Protein AF-A0A9P0JQT5-F1 (afdb_monomer_lite)

Secondary structure (DSSP, 8-state):
-TTSPPPPP--TT--HHHHHHHHHHHHHHHHHHHHHHHHHHHSGGGGS---S-HHHHHHHHHHHHHHHHHHHHH-TTSS-GGGS-EEETTTTEEEPPGGGGS-PPPPPP-----SPPHHHHHHHHHHHHHHHTTT--TTHHHHHHHHHHS---HHHHHS--S--------B-TTS-B------PPPPP-

Sequence (189 aa):
MTNFMTPYRQTNSIGYEEKCFNYRLCRARRVVENAFGIMANRFRIFLTPIATKVDTVDDIVMACCVLHNFLRRKSTSYIQPSNIDTEDIISGTVLIGDMHMNGELISLDVSRQGSPTIDAKMIRNGYKEYYNNAGGVDFQHKFLKYLLTEACDWSSRLFPSTKKPLHETLLDPSGKTIDQNTTMLPRDD

InterPro domains:
  IPR027806 Harbinger transposase-derived nuclease domain [PF13359] (4-69)

Structure (mmCIF, N/CA/C/O backbone):
data_AF-A0A9P0JQT5-F1
#
_entry.id   AF-A0A9P0JQT5-F1
#
loop_
_atom_site.group_PDB
_atom_site.id
_atom_site.type_symbol
_atom_site.label_atom_id
_atom_site.label_alt_id
_atom_site.label_comp_id
_atom_site.label_asym_id
_atom_site.label_entity_id
_atom_site.label_seq_id
_atom_site.pdbx_PDB_ins_code
_atom_site.Cartn_x
_atom_site.Cartn_y
_atom_site.Cartn_z
_atom_site.occupancy
_atom_site.B_iso_or_equiv
_atom_site.auth_seq_id
_atom_site.auth_comp_id
_atom_site.auth_asym_id
_atom_site.auth_atom_id
_atom_site.pdbx_PDB_model_num
ATOM 1 N N . MET A 1 1 ? 14.576 -7.113 10.802 1.00 48.03 1 MET A N 1
ATOM 2 C CA . MET A 1 1 ? 13.674 -7.143 9.642 1.00 48.03 1 MET A CA 1
ATOM 3 C C . MET A 1 1 ? 14.376 -7.833 8.485 1.00 48.03 1 MET A C 1
ATOM 5 O O . MET A 1 1 ? 14.665 -7.235 7.460 1.00 48.03 1 MET A O 1
ATOM 9 N N . THR A 1 2 ? 14.636 -9.125 8.656 1.00 52.72 2 THR A N 1
ATOM 10 C CA . THR A 1 2 ? 15.168 -10.030 7.627 1.00 52.72 2 THR A CA 1
ATOM 11 C C . THR A 1 2 ? 14.139 -10.375 6.543 1.00 52.72 2 THR A C 1
ATOM 13 O O . THR A 1 2 ? 14.526 -10.855 5.486 1.00 52.72 2 THR A O 1
ATOM 16 N N . ASN A 1 3 ? 12.851 -10.072 6.770 1.00 66.50 3 ASN A N 1
ATOM 17 C CA . ASN A 1 3 ? 11.734 -10.579 5.960 1.00 66.50 3 ASN A CA 1
ATOM 18 C C . ASN A 1 3 ? 10.958 -9.501 5.175 1.00 66.50 3 ASN A C 1
ATOM 20 O O . ASN A 1 3 ? 9.923 -9.808 4.594 1.00 66.50 3 ASN A O 1
ATOM 24 N N . PHE A 1 4 ? 11.413 -8.242 5.150 1.00 74.31 4 PHE A N 1
ATOM 25 C CA . PHE A 1 4 ? 10.731 -7.174 4.403 1.00 74.31 4 PHE A CA 1
ATOM 26 C C . PHE A 1 4 ? 11.466 -6.831 3.107 1.00 74.31 4 PHE A C 1
ATOM 28 O O . PHE A 1 4 ? 12.685 -6.659 3.086 1.00 74.31 4 PHE A O 1
ATOM 35 N N . MET A 1 5 ? 10.705 -6.692 2.018 1.00 84.88 5 MET A N 1
ATOM 36 C CA . MET A 1 5 ? 11.243 -6.334 0.708 1.00 84.88 5 MET A CA 1
ATOM 37 C C . MET A 1 5 ? 11.731 -4.881 0.700 1.00 84.88 5 MET A C 1
ATOM 39 O O . MET A 1 5 ? 10.948 -3.950 0.895 1.00 84.88 5 MET A O 1
ATOM 43 N N . THR A 1 6 ? 13.022 -4.671 0.450 1.00 82.50 6 THR A N 1
ATOM 44 C CA . THR A 1 6 ? 13.635 -3.335 0.463 1.00 82.50 6 THR A CA 1
ATOM 45 C C . THR A 1 6 ? 13.794 -2.777 -0.953 1.00 82.50 6 THR A C 1
ATOM 47 O O . THR A 1 6 ? 14.150 -3.527 -1.865 1.00 82.50 6 THR A O 1
ATOM 50 N N . PRO A 1 7 ? 13.548 -1.472 -1.174 1.00 86.00 7 PRO A N 1
ATOM 51 C CA . PRO A 1 7 ? 13.793 -0.855 -2.475 1.00 86.00 7 PRO A CA 1
ATOM 52 C C . PRO A 1 7 ? 15.288 -0.884 -2.839 1.00 86.00 7 PRO A C 1
ATOM 54 O O . PRO A 1 7 ? 16.163 -1.026 -1.977 1.00 86.00 7 PRO A O 1
ATOM 57 N N . TYR A 1 8 ? 15.599 -0.732 -4.127 1.00 84.69 8 TYR A N 1
ATOM 58 C CA . TYR A 1 8 ? 16.949 -0.358 -4.552 1.00 84.69 8 TYR A CA 1
ATOM 59 C C . TYR A 1 8 ? 17.267 1.046 -4.043 1.00 84.69 8 TYR A C 1
ATOM 61 O O . TYR A 1 8 ? 16.389 1.912 -3.995 1.00 84.69 8 TYR A O 1
ATOM 69 N N . ARG A 1 9 ? 18.526 1.266 -3.652 1.00 81.62 9 ARG A N 1
ATOM 70 C CA . ARG A 1 9 ? 18.975 2.570 -3.161 1.00 81.62 9 ARG A CA 1
ATOM 71 C C . ARG A 1 9 ? 18.815 3.603 -4.267 1.00 81.62 9 ARG A C 1
ATOM 73 O O . ARG A 1 9 ? 19.274 3.391 -5.384 1.00 81.62 9 ARG A O 1
ATOM 80 N N . GLN A 1 10 ? 18.186 4.718 -3.932 1.00 72.38 10 GLN A N 1
ATOM 81 C CA . GLN A 1 10 ? 17.943 5.799 -4.870 1.00 72.38 10 GLN A CA 1
ATOM 82 C C . GLN A 1 10 ? 19.213 6.648 -4.970 1.00 72.38 10 GLN A C 1
ATOM 84 O O . GLN A 1 10 ? 19.473 7.520 -4.146 1.00 72.38 10 GLN A O 1
ATOM 89 N N . THR A 1 11 ? 20.059 6.306 -5.935 1.00 74.12 11 THR A N 1
ATOM 90 C CA . THR A 1 11 ? 21.244 7.081 -6.315 1.00 74.12 11 THR A CA 1
ATOM 91 C C . THR A 1 11 ? 21.008 7.721 -7.677 1.00 74.12 11 THR A C 1
ATOM 93 O O . THR A 1 11 ? 20.153 7.276 -8.443 1.00 74.12 11 THR A O 1
ATOM 96 N N . ASN A 1 12 ? 21.810 8.728 -8.026 1.00 69.00 12 ASN A N 1
ATOM 97 C CA . ASN A 1 12 ? 21.751 9.362 -9.351 1.00 69.00 12 ASN A CA 1
ATOM 98 C C . ASN A 1 12 ? 21.977 8.359 -10.502 1.00 69.00 12 ASN A C 1
ATOM 100 O O . ASN A 1 12 ? 21.566 8.603 -11.630 1.00 69.00 12 ASN A O 1
ATOM 104 N N . SER A 1 13 ? 22.605 7.218 -10.205 1.00 74.06 13 SER A N 1
ATOM 105 C CA . SER A 1 13 ? 22.928 6.138 -11.137 1.00 74.06 13 SER A CA 1
ATOM 106 C C . SER A 1 13 ? 21.929 4.974 -11.150 1.00 74.06 13 SER A C 1
ATOM 108 O O . SER A 1 13 ? 22.216 3.960 -11.783 1.00 74.06 13 SER A O 1
ATOM 110 N N . ILE A 1 14 ? 20.790 5.068 -10.452 1.00 81.69 14 ILE A N 1
ATOM 111 C CA . ILE A 1 14 ? 19.819 3.965 -10.406 1.00 81.69 14 ILE A CA 1
ATOM 112 C C . ILE A 1 14 ? 19.266 3.662 -11.808 1.00 81.69 14 ILE A C 1
ATOM 114 O O . ILE A 1 14 ? 18.797 4.557 -12.525 1.00 81.69 14 ILE A O 1
ATOM 118 N N . GLY A 1 15 ? 19.334 2.389 -12.196 1.00 86.88 15 GLY A N 1
ATOM 119 C CA . GLY A 1 15 ? 18.960 1.927 -13.527 1.00 86.88 15 GLY A CA 1
ATOM 120 C C . GLY A 1 15 ? 17.453 1.971 -13.770 1.00 86.88 15 GLY A C 1
ATOM 121 O O . GLY A 1 15 ? 16.645 1.987 -12.840 1.00 86.88 15 GLY A O 1
ATOM 122 N N . TYR A 1 16 ? 17.057 1.951 -15.043 1.00 88.00 16 TYR A N 1
ATOM 123 C CA . TYR A 1 16 ? 15.646 1.939 -15.442 1.00 88.00 16 TYR A CA 1
ATOM 124 C C . TYR A 1 16 ? 14.866 0.780 -14.794 1.00 88.00 16 TYR A C 1
ATOM 126 O O . TYR A 1 16 ? 13.819 0.990 -14.184 1.00 88.00 16 TYR A O 1
ATOM 134 N N . GLU A 1 17 ? 15.419 -0.432 -14.841 1.00 90.56 17 GLU A N 1
ATOM 135 C CA . GLU A 1 17 ? 14.769 -1.622 -14.286 1.00 90.56 17 GLU A CA 1
ATOM 136 C C . GLU A 1 17 ? 14.562 -1.553 -12.770 1.00 90.56 17 GLU A C 1
ATOM 138 O O . GLU A 1 17 ? 13.544 -2.007 -12.241 1.00 90.56 17 GLU A O 1
ATOM 143 N N . GLU A 1 18 ? 15.532 -0.977 -12.062 1.00 89.75 18 GLU A N 1
ATOM 144 C CA . GLU A 1 18 ? 15.481 -0.779 -10.614 1.00 89.75 18 GLU A CA 1
ATOM 145 C C . GLU A 1 18 ? 14.430 0.275 -10.249 1.00 89.75 18 GLU A C 1
ATOM 147 O O . GLU A 1 18 ? 13.709 0.114 -9.261 1.00 89.75 18 GLU A O 1
ATOM 152 N N . LYS A 1 19 ? 14.279 1.318 -11.079 1.00 86.75 19 LYS A N 1
ATOM 153 C CA . LYS A 1 19 ? 13.198 2.305 -10.953 1.00 86.75 19 LYS A CA 1
ATOM 154 C C . LYS A 1 19 ? 11.828 1.663 -11.157 1.00 86.75 19 LYS A C 1
ATOM 156 O O . LYS A 1 19 ? 10.947 1.899 -10.333 1.00 86.75 19 LYS A O 1
ATOM 161 N N . CYS A 1 20 ? 11.656 0.816 -12.180 1.00 89.88 20 CYS A N 1
ATOM 162 C CA . CYS A 1 20 ? 10.426 0.033 -12.373 1.00 89.88 20 CYS A CA 1
ATOM 163 C C . CYS A 1 20 ? 10.084 -0.761 -11.114 1.00 89.88 20 CYS A C 1
ATOM 165 O O . CYS A 1 20 ? 8.966 -0.672 -10.607 1.00 89.88 20 CYS A O 1
ATOM 167 N N . PHE A 1 21 ? 11.054 -1.506 -10.579 1.00 91.00 21 PHE A N 1
ATOM 168 C CA . PHE A 1 21 ? 10.848 -2.289 -9.367 1.00 91.00 21 PHE A CA 1
ATOM 169 C C . PHE A 1 21 ? 10.431 -1.411 -8.180 1.00 91.00 21 PHE A C 1
ATOM 171 O O . PHE A 1 21 ? 9.434 -1.711 -7.522 1.00 91.00 21 PHE A O 1
ATOM 178 N N . ASN A 1 22 ? 11.156 -0.318 -7.921 1.00 88.19 22 ASN A N 1
ATOM 179 C CA . ASN A 1 22 ? 10.847 0.590 -6.817 1.00 88.19 22 ASN A CA 1
ATOM 180 C C . ASN A 1 22 ? 9.435 1.173 -6.955 1.00 88.19 22 ASN A C 1
ATOM 182 O O . ASN A 1 22 ? 8.675 1.142 -5.990 1.00 88.19 22 ASN A O 1
ATOM 186 N N . TYR A 1 23 ? 9.049 1.617 -8.154 1.00 87.25 23 TYR A N 1
ATOM 187 C CA . TYR A 1 23 ? 7.694 2.097 -8.432 1.00 87.25 23 TYR A CA 1
ATOM 188 C C . TYR A 1 23 ? 6.635 1.028 -8.129 1.00 87.25 23 TYR A C 1
ATOM 190 O O . TYR A 1 23 ? 5.686 1.290 -7.389 1.00 87.25 23 TYR A O 1
ATOM 198 N N . ARG A 1 24 ? 6.808 -0.197 -8.640 1.00 89.25 24 ARG A N 1
ATOM 199 C CA . ARG A 1 24 ? 5.867 -1.310 -8.416 1.00 89.25 24 ARG A CA 1
ATOM 200 C C . ARG A 1 24 ? 5.744 -1.665 -6.937 1.00 89.25 24 ARG A C 1
ATOM 202 O O . ARG A 1 24 ? 4.644 -1.938 -6.459 1.00 89.25 24 ARG A O 1
ATOM 209 N N . LEU A 1 25 ? 6.856 -1.622 -6.209 1.00 88.44 25 LEU A N 1
ATOM 210 C CA . LEU A 1 25 ? 6.877 -1.854 -4.772 1.00 88.44 25 LEU A CA 1
ATOM 211 C C . LEU A 1 25 ? 6.124 -0.748 -4.010 1.00 88.44 25 LEU A C 1
ATOM 213 O O . LEU A 1 25 ? 5.332 -1.054 -3.122 1.00 88.44 25 LEU A O 1
ATOM 217 N N . CYS A 1 26 ? 6.317 0.521 -4.370 1.00 83.88 26 CYS A N 1
ATOM 218 C CA . CYS A 1 26 ? 5.592 1.644 -3.766 1.00 83.88 26 CYS A CA 1
ATOM 219 C C . CYS A 1 26 ? 4.098 1.605 -4.075 1.00 83.88 26 CYS A C 1
ATOM 221 O O . CYS A 1 26 ? 3.280 1.809 -3.184 1.00 83.88 26 CYS A O 1
ATOM 223 N N . ARG A 1 27 ? 3.735 1.261 -5.311 1.00 86.19 27 ARG A N 1
ATOM 224 C CA . ARG A 1 27 ? 2.347 1.033 -5.716 1.00 86.19 27 ARG A CA 1
ATOM 225 C C . ARG A 1 27 ? 1.669 -0.030 -4.850 1.00 86.19 27 ARG A C 1
ATOM 227 O O . ARG A 1 27 ? 0.542 0.173 -4.417 1.00 86.19 27 ARG A O 1
ATOM 234 N N . ALA A 1 28 ? 2.356 -1.137 -4.561 1.00 87.88 28 ALA A N 1
ATOM 235 C CA . ALA A 1 28 ? 1.834 -2.172 -3.668 1.00 87.88 28 ALA A CA 1
ATOM 236 C C . ALA A 1 28 ? 1.671 -1.670 -2.221 1.00 87.88 28 ALA A C 1
ATOM 238 O O . ALA A 1 28 ? 0.638 -1.931 -1.606 1.00 87.88 28 ALA A O 1
ATOM 239 N N . ARG A 1 29 ? 2.646 -0.912 -1.692 1.00 85.19 29 ARG A N 1
ATOM 240 C CA . ARG A 1 29 ? 2.552 -0.313 -0.345 1.00 85.19 29 ARG A CA 1
ATOM 241 C C . ARG A 1 29 ? 1.380 0.649 -0.211 1.00 85.19 29 ARG A C 1
ATOM 243 O O . ARG A 1 29 ? 0.614 0.510 0.733 1.00 85.19 29 ARG A O 1
ATOM 250 N N . ARG A 1 30 ? 1.174 1.529 -1.194 1.00 84.19 30 ARG A N 1
ATOM 251 C CA . ARG A 1 30 ? 0.066 2.496 -1.201 1.00 84.19 30 ARG A CA 1
ATOM 252 C C . ARG A 1 30 ? -1.302 1.842 -1.049 1.00 84.19 30 ARG A C 1
ATOM 254 O O . ARG A 1 30 ? -2.158 2.371 -0.356 1.00 84.19 30 ARG A O 1
ATOM 261 N N . VAL A 1 31 ? -1.522 0.673 -1.657 1.00 85.06 31 VAL A N 1
ATOM 262 C CA . VAL A 1 31 ? -2.788 -0.068 -1.494 1.00 85.06 31 VAL A CA 1
ATOM 263 C C . VAL A 1 31 ? -3.005 -0.475 -0.034 1.00 85.06 31 VAL A C 1
ATOM 265 O O . VAL A 1 31 ? -4.114 -0.354 0.484 1.00 85.06 31 VAL A O 1
ATOM 268 N N . VAL A 1 32 ? -1.945 -0.941 0.628 1.00 85.69 32 VAL A N 1
ATOM 269 C CA . VAL A 1 32 ? -1.981 -1.363 2.033 1.00 85.69 32 VAL A CA 1
ATOM 270 C C . VAL A 1 32 ? -2.141 -0.157 2.962 1.00 85.69 32 VAL A C 1
ATOM 272 O O . VAL A 1 32 ? -2.986 -0.180 3.852 1.00 85.69 32 VAL A O 1
ATOM 275 N N . GLU A 1 33 ? -1.393 0.917 2.721 1.00 83.12 33 GLU A N 1
ATOM 276 C CA . GLU A 1 33 ? -1.475 2.173 3.476 1.00 83.12 33 GLU A CA 1
ATOM 277 C C . GLU A 1 33 ? -2.858 2.814 3.364 1.00 83.12 33 GLU A C 1
ATOM 279 O O . GLU A 1 33 ? -3.445 3.157 4.385 1.00 83.12 33 GLU A O 1
ATOM 284 N N . ASN A 1 34 ? -3.438 2.870 2.161 1.00 83.56 34 ASN A N 1
ATOM 285 C CA . ASN A 1 34 ? -4.812 3.323 1.954 1.00 83.56 34 ASN A CA 1
ATOM 286 C C . ASN A 1 34 ? -5.808 2.506 2.789 1.00 83.56 34 ASN A C 1
ATOM 288 O O . ASN A 1 34 ? -6.698 3.072 3.421 1.00 83.56 34 ASN A O 1
ATOM 292 N N . ALA A 1 35 ? -5.671 1.176 2.823 1.00 85.44 35 ALA A N 1
ATOM 293 C CA . ALA A 1 35 ? -6.566 0.319 3.599 1.00 85.44 35 ALA A CA 1
ATOM 294 C C . ALA A 1 35 ? -6.473 0.607 5.108 1.00 85.44 35 ALA A C 1
ATOM 296 O O . ALA A 1 35 ? -7.505 0.773 5.766 1.00 85.44 35 ALA A O 1
ATOM 297 N N . PHE A 1 36 ? -5.256 0.723 5.645 1.00 85.06 36 PHE A N 1
ATOM 298 C CA . PHE A 1 36 ? -5.047 1.071 7.052 1.00 85.06 36 PHE A CA 1
ATOM 299 C C . PHE A 1 36 ? -5.470 2.505 7.373 1.00 85.06 36 PHE A C 1
ATOM 301 O O . PHE A 1 36 ? -6.079 2.725 8.415 1.00 85.06 36 PHE A O 1
ATOM 308 N N . GLY A 1 37 ? -5.246 3.460 6.469 1.00 83.50 37 GLY A N 1
ATOM 309 C CA . GLY A 1 37 ? -5.714 4.838 6.602 1.00 83.50 37 GLY A CA 1
ATOM 310 C C . GLY A 1 37 ? -7.239 4.921 6.685 1.00 83.50 37 GLY A C 1
ATOM 311 O O . GLY A 1 37 ? -7.770 5.567 7.588 1.00 83.50 37 GLY A O 1
ATOM 312 N N . ILE A 1 38 ? -7.965 4.191 5.822 1.00 84.56 38 ILE A N 1
ATOM 313 C CA . ILE A 1 38 ? -9.436 4.085 5.906 1.00 84.56 38 ILE A CA 1
ATOM 314 C C . ILE A 1 38 ? -9.833 3.517 7.265 1.00 84.56 38 ILE A C 1
ATOM 316 O O . ILE A 1 38 ? -10.718 4.051 7.934 1.00 84.56 38 ILE A O 1
ATOM 320 N N . MET A 1 39 ? -9.203 2.412 7.658 1.00 87.25 39 MET A N 1
ATOM 321 C CA . MET A 1 39 ? -9.551 1.707 8.882 1.00 87.25 39 MET A CA 1
ATOM 322 C C . MET A 1 39 ? -9.306 2.576 10.120 1.00 87.25 39 MET A C 1
ATOM 324 O O . MET A 1 39 ? -10.186 2.659 10.969 1.00 87.25 39 MET A O 1
ATOM 328 N N . ALA A 1 40 ? -8.177 3.279 10.197 1.00 85.44 40 ALA A N 1
ATOM 329 C CA . ALA A 1 40 ? -7.824 4.133 11.326 1.00 85.44 40 ALA A CA 1
ATOM 330 C C . ALA A 1 40 ? -8.677 5.403 11.409 1.00 85.44 40 ALA A C 1
ATOM 332 O O . ALA A 1 40 ? -9.166 5.753 12.482 1.00 85.44 40 ALA A O 1
ATOM 333 N N . ASN A 1 41 ? -8.940 6.052 10.272 1.00 83.69 41 ASN A N 1
ATOM 334 C CA . ASN A 1 41 ? -9.806 7.228 10.225 1.00 83.69 41 ASN A CA 1
ATOM 335 C C . ASN A 1 41 ? -11.261 6.879 10.606 1.00 83.69 41 ASN A C 1
ATOM 337 O O . ASN A 1 41 ? -11.960 7.655 11.255 1.00 83.69 41 ASN A O 1
ATOM 341 N N . ARG A 1 42 ? -11.734 5.679 10.240 1.00 86.44 42 ARG A N 1
ATOM 342 C CA . ARG A 1 42 ? -13.081 5.205 10.603 1.00 86.44 42 ARG A CA 1
ATOM 343 C C . ARG A 1 42 ? -13.163 4.692 12.036 1.00 86.44 42 ARG A C 1
ATOM 345 O O . ARG A 1 42 ? -14.128 4.996 12.734 1.00 86.44 42 ARG A O 1
ATOM 352 N N . PHE A 1 43 ? -12.174 3.926 12.475 1.00 89.50 43 PHE A N 1
ATOM 353 C CA . PHE A 1 43 ? -12.104 3.358 13.814 1.00 89.50 43 PHE A CA 1
ATOM 354 C C . PHE A 1 43 ? -11.019 4.085 14.600 1.00 89.50 43 PHE A C 1
ATOM 356 O O . PHE A 1 43 ? -9.871 3.648 14.669 1.00 89.50 43 PHE A O 1
ATOM 363 N N . ARG A 1 44 ? -11.417 5.190 15.241 1.00 86.44 44 ARG A N 1
ATOM 364 C CA . ARG A 1 44 ? -10.522 6.072 16.012 1.00 86.44 44 ARG A CA 1
ATOM 365 C C . ARG A 1 44 ? -9.722 5.356 17.107 1.00 86.44 44 ARG A C 1
ATOM 367 O O . ARG A 1 44 ? -8.737 5.913 17.571 1.00 86.44 44 ARG A O 1
ATOM 374 N N . ILE A 1 45 ? -10.108 4.133 17.484 1.00 88.75 45 ILE A N 1
ATOM 375 C CA . ILE A 1 45 ? -9.347 3.269 18.395 1.00 88.75 45 ILE A CA 1
ATOM 376 C C . ILE A 1 45 ? -7.904 3.038 17.924 1.00 88.75 45 ILE A C 1
ATOM 378 O O . ILE A 1 45 ? -7.020 2.914 18.760 1.00 88.75 45 ILE A O 1
ATOM 382 N N . PHE A 1 46 ? -7.646 3.049 16.610 1.00 87.44 46 PHE A N 1
ATOM 383 C CA . PHE A 1 46 ? -6.296 2.900 16.054 1.00 87.44 46 PHE A CA 1
ATOM 384 C C . PHE A 1 46 ? -5.474 4.197 16.053 1.00 87.44 46 PHE A C 1
ATOM 386 O O . PHE A 1 46 ? -4.272 4.148 15.809 1.00 87.44 46 PHE A O 1
ATOM 393 N N . LEU A 1 47 ? -6.092 5.353 16.318 1.00 84.62 47 LEU A N 1
ATOM 394 C CA . LEU A 1 47 ? -5.402 6.651 16.381 1.00 84.62 47 LEU A CA 1
ATOM 395 C C . LEU A 1 47 ? -4.838 6.950 17.776 1.00 84.62 47 LEU A C 1
ATOM 397 O O . LEU A 1 47 ? -4.175 7.964 17.978 1.00 84.62 47 LEU A O 1
ATOM 401 N N . THR A 1 48 ? -5.110 6.084 18.749 1.00 83.31 48 THR A N 1
ATOM 402 C CA . THR A 1 48 ? -4.643 6.213 20.130 1.00 83.31 48 THR A CA 1
ATOM 403 C C . THR A 1 48 ? -4.019 4.903 20.595 1.00 83.31 48 THR A C 1
ATOM 405 O O . THR A 1 48 ? -4.469 3.843 20.161 1.00 83.31 48 THR A O 1
ATOM 408 N N . PRO A 1 49 ? -3.035 4.931 21.511 1.00 85.06 49 PRO A N 1
ATOM 409 C CA . PRO A 1 49 ? -2.541 3.714 22.143 1.00 85.06 49 PRO A CA 1
ATOM 410 C C . PRO A 1 49 ? -3.690 2.901 22.755 1.00 85.06 49 PRO A C 1
ATOM 412 O O . PRO A 1 49 ? -4.472 3.418 23.555 1.00 85.06 49 PRO A O 1
ATOM 415 N N . ILE A 1 50 ? -3.798 1.628 22.373 1.00 88.69 50 ILE A N 1
ATOM 416 C CA . ILE A 1 50 ? -4.864 0.744 22.848 1.00 88.69 50 ILE A CA 1
ATOM 417 C C . ILE A 1 50 ? -4.466 0.205 24.227 1.00 88.69 50 ILE A C 1
ATOM 419 O O . ILE A 1 50 ? -3.611 -0.670 24.346 1.00 88.69 50 ILE A O 1
ATOM 423 N N . ALA A 1 51 ? -5.076 0.742 25.284 1.00 88.31 51 ALA A N 1
ATOM 424 C CA . ALA A 1 51 ? -4.788 0.377 26.672 1.00 88.31 51 ALA A CA 1
ATOM 425 C C . ALA A 1 51 ? -5.543 -0.898 27.112 1.00 88.31 51 ALA A C 1
ATOM 427 O O . ALA A 1 51 ? -6.353 -0.867 28.038 1.00 88.31 51 ALA A O 1
ATOM 428 N N . THR A 1 52 ? -5.303 -2.023 26.433 1.00 91.88 52 THR A N 1
ATOM 429 C CA . THR A 1 52 ? -5.921 -3.329 26.741 1.00 91.88 52 THR A CA 1
ATOM 430 C C . THR A 1 52 ? -4.891 -4.461 26.725 1.00 91.88 52 THR A C 1
ATOM 432 O O . THR A 1 52 ? -3.726 -4.261 26.387 1.00 91.88 52 THR A O 1
ATOM 435 N N . LYS A 1 53 ? -5.310 -5.678 27.098 1.00 90.94 53 LYS A N 1
ATOM 436 C CA . LYS A 1 53 ? -4.481 -6.884 26.938 1.00 90.94 53 LYS A CA 1
ATOM 437 C C . LYS A 1 53 ? -4.262 -7.180 25.453 1.00 90.94 53 LYS A C 1
ATOM 439 O O . LYS A 1 53 ? -5.156 -6.912 24.654 1.00 90.94 53 LYS A O 1
ATOM 444 N N . VAL A 1 54 ? -3.114 -7.771 25.119 1.00 91.00 54 VAL A N 1
ATOM 445 C CA . VAL A 1 54 ? -2.731 -8.112 23.736 1.00 91.00 54 VAL A CA 1
ATOM 446 C C . VAL A 1 54 ? -3.773 -9.014 23.075 1.00 91.00 54 VAL A C 1
ATOM 448 O O . VAL A 1 54 ? -4.229 -8.690 21.987 1.00 91.00 54 VAL A O 1
ATOM 451 N N . ASP A 1 55 ? -4.256 -10.042 23.776 1.00 92.00 55 ASP A N 1
ATOM 452 C CA . ASP A 1 55 ? -5.294 -10.944 23.250 1.00 92.00 55 ASP A CA 1
ATOM 453 C C . ASP A 1 55 ? -6.571 -10.183 22.839 1.00 92.00 55 ASP A C 1
ATOM 455 O O . ASP A 1 55 ? -7.187 -10.465 21.818 1.00 92.00 55 ASP A O 1
ATOM 459 N N . THR A 1 56 ? -6.943 -9.148 23.600 1.00 93.00 56 THR A N 1
ATOM 460 C CA . THR A 1 56 ? -8.098 -8.295 23.282 1.00 93.00 56 THR A CA 1
ATOM 461 C C . THR A 1 56 ? -7.827 -7.375 22.090 1.00 93.00 56 THR A C 1
ATOM 463 O O . THR A 1 56 ? -8.758 -7.009 21.378 1.00 93.00 56 THR A O 1
ATOM 466 N N . VAL A 1 57 ? -6.569 -6.987 21.854 1.00 93.62 57 VAL A N 1
ATOM 467 C CA . VAL A 1 57 ? -6.193 -6.191 20.675 1.00 93.62 57 VAL A CA 1
ATOM 468 C C . VAL A 1 57 ? -6.415 -6.999 19.399 1.00 93.62 57 VAL A C 1
ATOM 470 O O . VAL A 1 57 ? -6.960 -6.452 18.440 1.00 93.62 57 VAL A O 1
ATOM 473 N N . ASP A 1 58 ? -6.071 -8.287 19.396 1.00 93.00 58 ASP A N 1
ATOM 474 C CA . ASP A 1 58 ? -6.296 -9.162 18.241 1.00 93.00 58 ASP A CA 1
ATOM 475 C C . ASP A 1 58 ? -7.792 -9.260 17.900 1.00 93.00 58 ASP A C 1
ATOM 477 O O . ASP A 1 58 ? -8.182 -9.080 16.741 1.00 93.00 58 ASP A O 1
ATOM 481 N N . ASP A 1 59 ? -8.648 -9.424 18.914 1.00 95.25 59 ASP A N 1
ATOM 482 C CA . ASP A 1 59 ? -10.106 -9.423 18.744 1.00 95.25 59 ASP A CA 1
ATOM 483 C C . ASP A 1 59 ? -10.629 -8.086 18.190 1.00 95.25 59 ASP A C 1
ATOM 485 O O . ASP A 1 59 ? -11.468 -8.069 17.285 1.00 95.25 59 ASP A O 1
ATOM 489 N N . ILE A 1 60 ? -10.114 -6.954 18.688 1.00 94.31 60 ILE A N 1
ATOM 490 C CA . ILE A 1 60 ? -10.466 -5.609 18.200 1.00 94.31 60 ILE A CA 1
ATOM 491 C C . ILE A 1 60 ? -10.097 -5.463 16.719 1.00 94.31 60 ILE A C 1
ATOM 493 O O . ILE A 1 60 ? -10.925 -5.025 15.915 1.00 94.31 60 ILE A O 1
ATOM 497 N N . VAL A 1 61 ? -8.875 -5.846 16.339 1.00 93.50 61 VAL A N 1
ATOM 498 C CA . VAL A 1 61 ? -8.395 -5.764 14.952 1.00 93.50 61 VAL A CA 1
ATOM 499 C C . VAL A 1 61 ? -9.262 -6.628 14.036 1.00 93.50 61 VAL A C 1
ATOM 501 O O . VAL A 1 61 ? -9.696 -6.161 12.977 1.00 93.50 61 VAL A O 1
ATOM 504 N N . MET A 1 62 ? -9.581 -7.855 14.453 1.00 94.75 62 MET A N 1
ATOM 505 C CA . MET A 1 62 ? -10.437 -8.764 13.689 1.00 94.75 62 MET A CA 1
ATOM 506 C C . MET A 1 62 ? -11.865 -8.228 13.548 1.00 94.75 62 MET A C 1
ATOM 508 O O . MET A 1 62 ? -12.413 -8.229 12.441 1.00 94.75 62 MET A O 1
ATOM 512 N N . ALA A 1 63 ? -12.453 -7.697 14.622 1.00 95.69 63 ALA A N 1
ATOM 513 C CA . ALA A 1 63 ? -13.775 -7.078 14.590 1.00 95.69 63 ALA A CA 1
ATOM 514 C C . ALA A 1 63 ? -13.816 -5.872 13.636 1.00 95.69 63 ALA A C 1
ATOM 516 O O . ALA A 1 63 ? -14.729 -5.764 12.811 1.00 95.69 63 ALA A O 1
ATOM 517 N N . CYS A 1 64 ? -12.800 -5.004 13.676 1.00 94.56 64 CYS A N 1
ATOM 518 C CA . CYS A 1 64 ? -12.663 -3.882 12.748 1.00 94.56 64 CYS A CA 1
ATOM 519 C C . CYS A 1 64 ? -12.520 -4.343 11.291 1.00 94.56 64 CYS A C 1
ATOM 521 O O . CYS A 1 64 ? -13.159 -3.760 10.414 1.00 94.56 64 CYS A O 1
ATOM 523 N N . CYS A 1 65 ? -11.754 -5.405 11.015 1.00 94.31 65 CYS A N 1
ATOM 524 C CA . CYS A 1 65 ? -11.636 -5.986 9.672 1.00 94.31 65 CYS A CA 1
ATOM 525 C C . CYS A 1 65 ? -12.981 -6.512 9.149 1.00 94.31 65 CYS A C 1
ATOM 527 O O . CYS A 1 65 ? -13.372 -6.226 8.012 1.00 94.31 65 CYS A O 1
ATOM 529 N N . VAL A 1 66 ? -13.714 -7.263 9.977 1.00 95.94 66 VAL A N 1
ATOM 530 C CA . VAL A 1 66 ? -15.040 -7.793 9.625 1.00 95.94 66 VAL A CA 1
ATOM 531 C C . VAL A 1 66 ? -16.017 -6.650 9.354 1.00 95.94 66 VAL A C 1
ATOM 533 O O . VAL A 1 66 ? -16.697 -6.651 8.324 1.00 95.94 66 VAL A O 1
ATOM 536 N N . LEU A 1 67 ? -16.047 -5.641 10.226 1.00 94.75 67 LEU A N 1
ATOM 537 C CA . LEU A 1 67 ? -16.931 -4.489 10.084 1.00 94.75 67 LEU A CA 1
ATOM 538 C C . LEU A 1 67 ? -16.573 -3.636 8.861 1.00 94.75 67 LEU A C 1
ATOM 540 O O . LEU A 1 67 ? -17.466 -3.236 8.116 1.00 94.75 67 LEU A O 1
ATOM 544 N N . HIS A 1 68 ? -15.283 -3.416 8.595 1.00 91.94 68 HIS A N 1
ATOM 545 C CA . HIS A 1 68 ? -14.803 -2.750 7.383 1.00 91.94 68 HIS A CA 1
ATOM 546 C C . HIS A 1 68 ? -15.308 -3.460 6.121 1.00 91.94 68 HIS A C 1
ATOM 548 O O . HIS A 1 68 ? -15.895 -2.831 5.238 1.00 91.94 68 HIS A O 1
ATOM 554 N N . ASN A 1 69 ? -15.141 -4.784 6.054 1.00 92.38 69 ASN A N 1
ATOM 555 C CA . ASN A 1 69 ? -15.582 -5.590 4.917 1.00 92.38 69 ASN A CA 1
ATOM 556 C C . ASN A 1 69 ? -17.105 -5.564 4.743 1.00 92.38 69 ASN A C 1
ATOM 558 O O . ASN A 1 69 ? -17.599 -5.481 3.616 1.00 92.38 69 ASN A O 1
ATOM 562 N N . PHE A 1 70 ? -17.854 -5.611 5.844 1.00 94.44 70 PHE A N 1
ATOM 563 C CA . PHE A 1 70 ? -19.308 -5.496 5.823 1.00 94.44 70 PHE A CA 1
ATOM 564 C C . PHE A 1 70 ? -19.761 -4.128 5.292 1.00 94.44 70 PHE A C 1
ATOM 566 O O . PHE A 1 70 ? -20.551 -4.066 4.347 1.00 94.44 70 PHE A O 1
ATOM 573 N N . LEU A 1 71 ? -19.221 -3.036 5.842 1.00 92.56 71 LEU A N 1
ATOM 574 C CA . LEU A 1 71 ? -19.571 -1.669 5.448 1.00 92.56 71 LEU A CA 1
ATOM 575 C C . LEU A 1 71 ? -19.193 -1.384 3.996 1.00 92.56 71 LEU A C 1
ATOM 577 O O . LEU A 1 71 ? -20.007 -0.830 3.263 1.00 92.56 71 LEU A O 1
ATOM 581 N N . ARG A 1 72 ? -18.026 -1.851 3.541 1.00 89.88 72 ARG A N 1
ATOM 582 C CA . ARG A 1 72 ? -17.604 -1.744 2.138 1.00 89.88 72 ARG A CA 1
ATOM 583 C C . ARG A 1 72 ? -18.578 -2.424 1.169 1.00 89.88 72 ARG A C 1
ATOM 585 O O . ARG A 1 72 ? -18.721 -1.969 0.040 1.00 89.88 72 ARG A O 1
ATOM 592 N N . ARG A 1 73 ? -19.249 -3.504 1.584 1.00 91.19 73 ARG A N 1
ATOM 593 C CA . ARG A 1 73 ? -20.241 -4.213 0.752 1.00 91.19 73 ARG A CA 1
ATOM 594 C C . ARG A 1 73 ? -21.640 -3.605 0.818 1.00 91.19 73 ARG A C 1
ATOM 596 O O . ARG A 1 73 ? -22.411 -3.793 -0.117 1.00 91.19 73 ARG A O 1
ATOM 603 N N . LYS A 1 74 ? -22.001 -2.965 1.933 1.00 93.19 74 LYS A N 1
ATOM 604 C CA . LYS A 1 74 ? -23.379 -2.525 2.210 1.00 93.19 74 LYS A CA 1
ATOM 605 C C . LYS A 1 74 ? -23.600 -1.023 2.082 1.00 93.19 74 LYS A C 1
ATOM 607 O O . LYS A 1 74 ? -24.736 -0.615 1.879 1.00 93.19 74 LYS A O 1
ATOM 612 N N . SER A 1 75 ? -22.551 -0.216 2.192 1.00 90.19 75 SER A N 1
ATOM 613 C CA . SER A 1 75 ? -22.637 1.239 2.140 1.00 90.19 75 SER A CA 1
ATOM 614 C C . SER A 1 75 ? -21.758 1.790 1.025 1.00 90.19 75 SER A C 1
ATOM 616 O O . SER A 1 75 ? -20.534 1.672 1.054 1.00 90.19 75 SER A O 1
ATOM 618 N N . THR A 1 76 ? -22.395 2.444 0.058 1.00 84.50 76 THR A N 1
ATOM 619 C CA . THR A 1 76 ? -21.717 3.140 -1.042 1.00 84.50 76 THR A CA 1
ATOM 620 C C . THR A 1 76 ? -20.988 4.400 -0.575 1.00 84.50 76 THR A C 1
ATOM 622 O O . THR A 1 76 ? -20.067 4.845 -1.247 1.00 84.50 76 THR A O 1
ATOM 625 N N . SER A 1 77 ? -21.352 4.955 0.587 1.00 86.62 77 SER A N 1
ATOM 626 C CA . SER A 1 77 ? -20.728 6.154 1.161 1.00 86.62 77 SER A CA 1
ATOM 627 C C . SER A 1 77 ? -19.601 5.855 2.154 1.00 86.62 77 SER A C 1
ATOM 629 O O . SER A 1 77 ? -18.946 6.780 2.642 1.00 86.62 77 SER A O 1
ATOM 631 N N . TYR A 1 78 ? -19.357 4.577 2.472 1.00 86.94 78 TYR A N 1
ATOM 632 C CA . TYR A 1 78 ? -18.342 4.184 3.452 1.00 86.94 78 TYR A CA 1
ATOM 633 C C . TYR A 1 78 ? -16.928 4.583 3.015 1.00 86.94 78 TYR A C 1
ATOM 635 O O . TYR A 1 78 ? -16.146 5.095 3.823 1.00 86.94 78 TYR A O 1
ATOM 643 N N . ILE A 1 79 ? -16.623 4.399 1.731 1.00 84.12 79 ILE A N 1
ATOM 644 C CA . ILE A 1 79 ? -15.356 4.772 1.107 1.00 84.12 79 ILE A CA 1
ATOM 645 C C . ILE A 1 79 ? -15.685 5.665 -0.084 1.00 84.12 79 ILE A C 1
ATOM 647 O O . ILE A 1 79 ? -16.219 5.190 -1.082 1.00 84.12 79 ILE A O 1
ATOM 651 N N . GLN A 1 80 ? -15.367 6.952 0.031 1.00 82.75 80 GLN A N 1
ATOM 652 C CA . GLN A 1 80 ? -15.490 7.885 -1.084 1.00 82.75 80 GLN A CA 1
ATOM 653 C C . GLN A 1 80 ? -14.239 7.802 -1.969 1.00 82.75 80 GLN A C 1
ATOM 655 O O . GLN A 1 80 ? -13.142 7.654 -1.434 1.00 82.75 80 GLN A O 1
ATOM 660 N N . PRO A 1 81 ? -14.346 7.917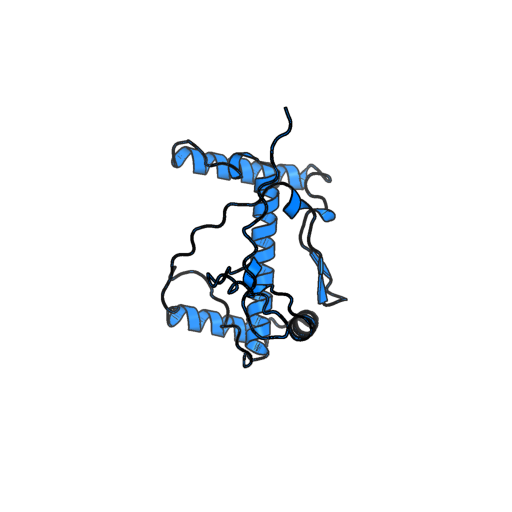 -3.302 1.00 79.25 81 PRO A N 1
ATOM 661 C CA . PRO A 1 81 ? -13.171 7.933 -4.175 1.00 79.25 81 PRO A CA 1
ATOM 662 C C . PRO A 1 81 ? -12.177 9.052 -3.840 1.00 79.25 81 PRO A C 1
ATOM 664 O O . PRO A 1 81 ? -10.975 8.838 -3.942 1.00 79.25 81 PRO A O 1
ATOM 667 N N . SER A 1 82 ? -12.668 10.204 -3.370 1.00 80.44 82 SER A N 1
ATOM 668 C CA . SER A 1 82 ? -11.836 11.331 -2.926 1.00 80.44 82 SER A CA 1
ATOM 669 C C . SER A 1 82 ? -10.988 11.015 -1.694 1.00 80.44 82 SER A C 1
ATOM 671 O O . SER A 1 82 ? -10.022 11.707 -1.419 1.00 80.44 82 SER A O 1
ATOM 673 N N . ASN A 1 83 ? -11.318 9.959 -0.949 1.00 77.31 83 ASN A N 1
ATOM 674 C CA . ASN A 1 83 ? -10.644 9.608 0.294 1.00 77.31 83 ASN A CA 1
ATOM 675 C C . ASN A 1 83 ? -9.390 8.746 0.091 1.00 77.31 83 ASN A C 1
ATOM 677 O O . ASN A 1 83 ? -8.688 8.489 1.064 1.00 77.31 83 ASN A O 1
ATOM 681 N N . ILE A 1 84 ? -9.138 8.246 -1.119 1.00 82.44 84 ILE A N 1
ATOM 682 C CA . ILE A 1 84 ? -8.108 7.238 -1.387 1.00 82.44 84 ILE A CA 1
ATOM 683 C C . ILE A 1 84 ? -7.078 7.793 -2.361 1.00 82.44 84 ILE A C 1
ATOM 685 O O . ILE A 1 84 ? -7.447 8.386 -3.374 1.00 82.44 84 ILE A O 1
ATOM 689 N N . ASP A 1 85 ? -5.802 7.489 -2.125 1.00 83.25 85 ASP A N 1
ATOM 690 C CA . ASP A 1 85 ? -4.774 7.750 -3.123 1.00 83.25 85 ASP A CA 1
ATOM 691 C C . ASP A 1 85 ? -5.009 6.898 -4.373 1.00 83.25 85 ASP A C 1
ATOM 693 O O . ASP A 1 85 ? -4.893 5.668 -4.335 1.00 83.25 85 ASP A O 1
ATOM 697 N N . THR A 1 86 ? -5.261 7.544 -5.505 1.00 82.69 86 THR A N 1
ATOM 698 C CA . THR A 1 86 ? -5.501 6.884 -6.794 1.00 82.69 86 THR A CA 1
ATOM 699 C C . THR A 1 86 ? -4.379 7.170 -7.785 1.00 82.69 86 THR A C 1
ATOM 701 O O . THR A 1 86 ? -3.514 8.019 -7.575 1.00 82.69 86 THR A O 1
ATOM 704 N N . GLU A 1 87 ? -4.305 6.367 -8.840 1.00 83.56 87 GLU A N 1
ATOM 705 C CA . GLU A 1 87 ? -3.334 6.542 -9.917 1.00 83.56 87 GLU A CA 1
ATOM 706 C C . GLU A 1 87 ? -4.062 6.972 -11.179 1.00 83.56 87 GLU A C 1
ATOM 708 O O . GLU A 1 87 ? -4.956 6.265 -11.646 1.00 83.56 87 GLU A O 1
ATOM 713 N N . ASP A 1 88 ? -3.633 8.086 -11.762 1.00 84.25 88 ASP A N 1
ATOM 714 C CA . ASP A 1 88 ? -4.001 8.425 -13.124 1.00 84.25 88 ASP A CA 1
ATOM 715 C C . ASP A 1 88 ? -2.974 7.811 -14.079 1.00 84.25 88 ASP A C 1
ATOM 717 O O . ASP A 1 88 ? -1.860 8.298 -14.270 1.00 84.25 88 ASP A O 1
ATOM 721 N N . ILE A 1 89 ? -3.374 6.699 -14.687 1.00 83.12 89 ILE A N 1
ATOM 722 C CA . ILE A 1 89 ? -2.575 5.934 -15.648 1.00 83.12 89 ILE A CA 1
ATOM 723 C C . ILE A 1 89 ? -2.339 6.719 -16.952 1.00 83.12 89 ILE A C 1
ATOM 725 O O . ILE A 1 89 ? -1.373 6.459 -17.682 1.00 83.12 89 ILE A O 1
ATOM 729 N N . ILE A 1 90 ? -3.215 7.671 -17.278 1.00 82.19 90 ILE A N 1
ATOM 730 C CA . ILE A 1 90 ? -3.108 8.461 -18.503 1.00 82.19 90 ILE A CA 1
ATOM 731 C C . ILE A 1 90 ? -1.979 9.472 -18.339 1.00 82.19 90 ILE A C 1
ATOM 733 O O . ILE A 1 90 ? -1.054 9.452 -19.160 1.00 82.19 90 ILE A O 1
ATOM 737 N N . SER A 1 91 ? -2.035 10.275 -17.271 1.00 78.62 91 SER A N 1
ATOM 738 C CA . SER A 1 91 ? -1.026 11.293 -16.954 1.00 78.62 91 SER A CA 1
ATOM 739 C C . SER A 1 91 ? 0.216 10.742 -16.254 1.00 78.62 91 SER A C 1
ATOM 741 O O . SER A 1 91 ? 1.236 11.414 -16.244 1.00 78.62 91 SER A O 1
ATOM 743 N N . GLY A 1 92 ? 0.180 9.525 -15.703 1.00 77.25 92 GLY A N 1
ATOM 744 C CA . GLY A 1 92 ? 1.297 8.961 -14.939 1.00 77.25 92 GLY A CA 1
ATOM 745 C C . GLY A 1 92 ? 1.490 9.627 -13.575 1.00 77.25 92 GLY A C 1
ATOM 746 O O . GLY A 1 92 ? 2.616 9.670 -13.078 1.00 77.25 92 GLY A O 1
ATOM 747 N N . THR A 1 93 ? 0.416 10.159 -12.987 1.00 79.25 93 THR A N 1
ATOM 748 C CA . THR A 1 93 ? 0.446 10.878 -11.707 1.00 79.25 93 THR A CA 1
ATOM 749 C C . THR A 1 93 ? -0.357 10.161 -10.627 1.00 79.25 93 THR A C 1
ATOM 751 O O . THR A 1 93 ? -1.175 9.275 -10.886 1.00 79.25 93 THR A O 1
ATOM 754 N N . VAL A 1 94 ? -0.075 10.520 -9.378 1.00 80.06 94 VAL A N 1
ATOM 755 C CA . VAL A 1 94 ? -0.774 10.012 -8.200 1.00 80.06 94 VAL A CA 1
ATOM 756 C C . VAL A 1 94 ? -1.656 11.121 -7.652 1.00 80.06 94 VAL A C 1
ATOM 758 O O . VAL A 1 94 ? -1.154 12.184 -7.297 1.00 80.06 94 VAL A O 1
ATOM 761 N N . LEU A 1 95 ? -2.957 10.860 -7.571 1.00 81.69 95 LEU A N 1
ATOM 762 C CA . LEU A 1 95 ? -3.923 11.757 -6.952 1.00 81.69 95 LEU A CA 1
ATOM 763 C C . LEU A 1 95 ? -4.030 11.378 -5.477 1.00 81.69 95 LEU A C 1
ATOM 765 O O . LEU A 1 95 ? -4.382 10.241 -5.170 1.00 81.69 95 LEU A O 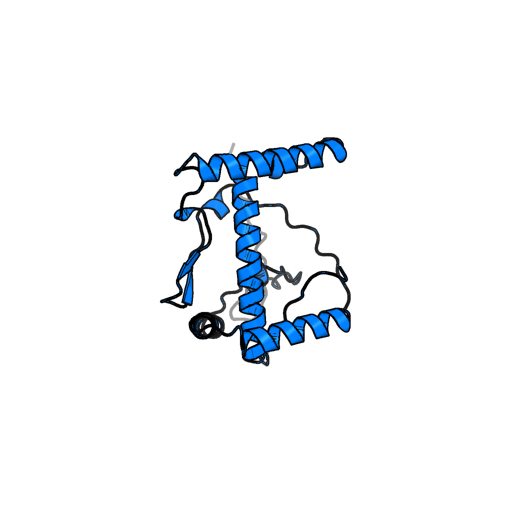1
ATOM 769 N N . ILE A 1 96 ? -3.681 12.305 -4.588 1.00 80.12 96 ILE A N 1
ATOM 770 C CA . ILE A 1 96 ? -3.702 12.082 -3.138 1.00 80.12 96 ILE A CA 1
ATOM 771 C C . ILE A 1 96 ? -5.119 12.292 -2.610 1.00 80.12 96 ILE A C 1
ATOM 773 O O . ILE A 1 96 ? -5.769 13.271 -2.975 1.00 80.12 96 ILE A O 1
ATOM 777 N N . GLY A 1 97 ? -5.587 11.369 -1.772 1.00 75.44 97 GLY A N 1
ATOM 778 C CA . GLY A 1 97 ? -6.914 11.429 -1.172 1.00 75.44 97 GLY A CA 1
ATOM 779 C C . GLY A 1 97 ? -6.995 12.323 0.072 1.00 75.44 97 GLY A C 1
ATOM 780 O O . GLY A 1 97 ? -6.027 12.506 0.809 1.00 75.44 97 GLY A O 1
ATOM 781 N N . ASP A 1 98 ? -8.197 12.813 0.369 1.00 72.94 98 ASP A N 1
ATOM 782 C CA . ASP A 1 98 ? -8.485 13.766 1.452 1.00 72.94 98 ASP A CA 1
ATOM 783 C C . ASP A 1 98 ? -8.306 13.184 2.868 1.00 72.94 98 ASP A C 1
ATOM 785 O O . ASP A 1 98 ? -8.249 13.917 3.858 1.00 72.94 98 ASP A O 1
ATOM 789 N N . MET A 1 99 ? -8.221 11.857 3.016 1.00 63.66 99 MET A N 1
ATOM 790 C CA . MET A 1 99 ? -8.148 11.225 4.343 1.00 63.66 99 MET A CA 1
ATOM 791 C C . MET A 1 99 ? -6.850 11.465 5.095 1.00 63.66 99 MET A C 1
ATOM 793 O O . MET A 1 99 ? -6.816 11.241 6.303 1.00 63.66 99 MET A O 1
ATOM 797 N N . HIS A 1 100 ? -5.820 11.962 4.419 1.00 57.06 100 HIS A N 1
ATOM 798 C CA . HIS A 1 100 ? -4.563 12.328 5.057 1.00 57.06 100 HIS A CA 1
ATOM 799 C C . HIS A 1 100 ? -4.711 13.549 5.989 1.00 57.06 100 HIS A C 1
ATOM 801 O O . HIS A 1 100 ? -3.798 13.835 6.755 1.00 57.06 100 HIS A O 1
ATOM 807 N N . MET A 1 101 ? -5.858 14.244 5.977 1.00 51.22 101 MET A N 1
ATOM 808 C CA . MET A 1 101 ? -6.079 15.460 6.773 1.00 51.22 101 MET A CA 1
ATOM 809 C C . MET A 1 101 ? -6.686 15.225 8.170 1.00 51.22 101 MET A C 1
ATOM 811 O O . MET A 1 101 ? -6.673 16.140 8.988 1.00 51.22 101 MET A O 1
ATOM 815 N N . ASN A 1 102 ? -7.219 14.031 8.476 1.00 54.47 102 ASN A N 1
ATOM 816 C CA . ASN A 1 102 ? -8.094 13.827 9.650 1.00 54.47 102 ASN A CA 1
ATOM 817 C C . ASN A 1 102 ? -7.496 12.975 10.791 1.00 54.47 102 ASN A C 1
ATOM 819 O O . ASN A 1 102 ? -8.189 12.675 11.765 1.00 54.47 102 ASN A O 1
ATOM 823 N N . GLY A 1 103 ? -6.217 12.608 10.703 1.00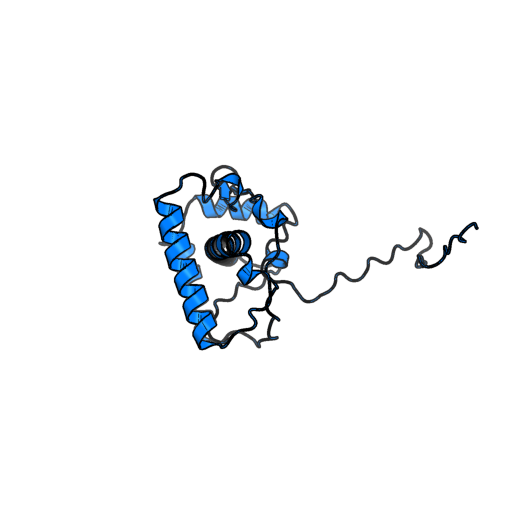 57.16 103 GLY A N 1
ATOM 824 C CA . GLY A 1 103 ? -5.499 11.868 11.743 1.00 57.16 103 GLY A CA 1
ATOM 825 C C . GLY A 1 103 ? -4.373 11.033 11.147 1.00 57.16 103 GLY A C 1
ATOM 826 O O . GLY A 1 103 ? -4.615 10.194 10.283 1.00 57.16 103 GLY A O 1
ATOM 827 N N . GLU A 1 104 ? -3.144 11.272 11.596 1.00 62.88 104 GLU A N 1
ATOM 828 C CA . GLU A 1 104 ? -1.962 10.572 11.097 1.00 62.88 104 GLU A CA 1
ATOM 829 C C . GLU A 1 104 ? -1.695 9.318 11.938 1.00 62.88 104 GLU A C 1
ATOM 831 O O . GLU A 1 104 ? -1.758 9.349 13.171 1.00 62.88 104 GLU A O 1
ATOM 836 N N . LEU A 1 105 ? -1.413 8.195 11.274 1.00 65.25 105 LEU A N 1
ATOM 837 C CA . LEU A 1 105 ? -0.923 7.003 11.957 1.00 65.25 105 LEU A CA 1
ATOM 838 C C . LEU A 1 105 ? 0.465 7.298 12.531 1.00 65.25 105 LEU A C 1
ATOM 840 O O . LEU A 1 105 ? 1.328 7.839 11.842 1.00 65.25 105 LEU A O 1
ATOM 844 N N . ILE A 1 106 ? 0.698 6.909 13.783 1.00 63.94 106 ILE A N 1
ATOM 845 C CA . ILE A 1 106 ? 2.015 7.058 14.405 1.00 63.94 106 ILE A CA 1
ATOM 846 C C . ILE A 1 106 ? 3.003 6.170 13.645 1.00 63.94 106 ILE A C 1
ATOM 848 O O . ILE A 1 106 ? 2.835 4.950 13.581 1.00 63.94 106 ILE A O 1
ATOM 852 N N . SER A 1 107 ? 4.037 6.788 13.072 1.00 63.47 107 SER A N 1
ATOM 853 C CA . SER A 1 107 ? 5.108 6.055 12.401 1.00 63.47 107 SER A CA 1
ATOM 854 C C . SER A 1 107 ? 5.813 5.134 13.395 1.00 63.47 107 SER A C 1
ATOM 856 O O . SER A 1 107 ? 6.169 5.545 14.502 1.00 63.47 107 SER A O 1
ATOM 858 N N . LEU A 1 108 ? 6.008 3.875 13.004 1.00 59.56 108 LEU A N 1
ATOM 859 C CA . LEU A 1 108 ? 6.784 2.935 13.802 1.00 59.56 108 LEU A CA 1
ATOM 860 C C . LEU A 1 108 ? 8.254 3.354 13.795 1.00 59.56 108 LEU A C 1
ATOM 862 O O . LEU A 1 108 ? 8.802 3.720 12.753 1.00 59.56 108 LEU A O 1
ATOM 866 N N . ASP A 1 109 ? 8.904 3.239 14.951 1.00 54.50 109 ASP A N 1
ATOM 867 C CA . ASP A 1 109 ? 10.324 3.538 15.079 1.00 54.50 109 ASP A CA 1
ATOM 868 C C . ASP A 1 109 ? 11.128 2.643 14.123 1.00 54.50 109 ASP A C 1
ATOM 870 O O . ASP A 1 109 ? 11.101 1.405 14.199 1.00 54.50 109 ASP A O 1
ATOM 874 N N . VAL A 1 110 ? 11.821 3.264 13.166 1.00 55.88 110 VAL A N 1
ATOM 875 C CA . VAL A 1 110 ? 12.573 2.529 12.150 1.00 55.88 110 VAL A CA 1
ATOM 876 C C . VAL A 1 110 ? 13.795 1.927 12.827 1.00 55.88 110 VAL A C 1
ATOM 878 O O . VAL A 1 110 ? 14.802 2.594 13.068 1.00 55.88 110 VAL A O 1
ATOM 881 N N . SER A 1 111 ? 13.727 0.627 13.115 1.00 50.38 111 SER A N 1
ATOM 882 C CA . SER A 1 111 ? 14.898 -0.144 13.520 1.00 50.38 111 SER A CA 1
ATOM 883 C C . SER A 1 111 ? 16.007 0.086 12.486 1.00 50.38 111 SER A C 1
ATOM 885 O O . SER A 1 111 ? 15.818 -0.196 11.300 1.00 50.38 111 SER A O 1
ATOM 887 N N . ARG A 1 112 ? 17.161 0.615 12.925 1.00 52.59 112 ARG A N 1
ATOM 888 C CA . ARG A 1 112 ? 18.379 0.765 12.109 1.00 52.59 112 ARG A CA 1
ATOM 889 C C . ARG A 1 112 ? 18.900 -0.622 11.739 1.00 52.59 112 ARG A C 1
ATOM 891 O O . ARG A 1 112 ? 19.780 -1.176 12.386 1.00 52.59 112 ARG A O 1
ATOM 898 N N . GLN A 1 113 ? 18.278 -1.223 10.740 1.00 57.66 113 GLN A N 1
ATOM 899 C CA . GLN A 1 113 ? 18.582 -2.568 10.287 1.00 57.66 113 GLN A CA 1
ATOM 900 C C . GLN A 1 113 ? 19.814 -2.536 9.385 1.00 57.66 113 GLN A C 1
ATOM 902 O O . GLN A 1 113 ? 20.012 -1.603 8.605 1.00 57.66 113 GLN A O 1
ATOM 907 N N . GLY A 1 114 ? 20.648 -3.568 9.511 1.00 62.50 114 GLY A N 1
ATOM 908 C CA . GLY A 1 114 ? 21.804 -3.775 8.647 1.00 62.50 114 GLY A CA 1
ATOM 909 C C . GLY A 1 114 ? 21.417 -4.001 7.182 1.00 62.50 114 GLY A C 1
ATOM 910 O O . GLY A 1 114 ? 20.246 -3.995 6.800 1.00 62.50 114 GLY A O 1
ATOM 911 N N . SER A 1 115 ? 22.426 -4.208 6.338 1.00 70.94 115 SER A N 1
ATOM 912 C CA . SER A 1 115 ? 22.213 -4.504 4.918 1.00 70.94 115 SER A CA 1
ATOM 913 C C . SER A 1 115 ? 21.284 -5.718 4.719 1.00 70.94 115 SER A C 1
ATOM 915 O O . SER A 1 115 ? 21.419 -6.695 5.457 1.00 70.94 115 SER A O 1
ATOM 917 N N . PRO A 1 116 ? 20.389 -5.705 3.708 1.00 76.44 116 PRO A N 1
ATOM 918 C CA . PRO A 1 116 ? 19.531 -6.849 3.397 1.00 76.44 116 PRO A CA 1
ATOM 919 C C . PRO A 1 116 ? 20.336 -8.133 3.169 1.00 76.44 116 PRO A C 1
ATOM 921 O O . PRO A 1 116 ? 21.436 -8.075 2.600 1.00 76.44 116 PRO A O 1
ATOM 924 N N . THR A 1 117 ? 19.766 -9.278 3.559 1.00 85.88 117 THR A N 1
ATOM 925 C CA . THR A 1 117 ? 20.359 -10.606 3.334 1.00 85.88 117 THR A CA 1
ATOM 926 C C . THR A 1 117 ? 20.543 -10.888 1.841 1.00 85.88 117 THR A C 1
ATOM 928 O O . THR A 1 117 ? 19.918 -10.253 0.986 1.00 85.88 117 THR A O 1
ATOM 931 N N . ILE A 1 118 ? 21.423 -11.838 1.513 1.00 86.75 118 ILE A N 1
ATOM 932 C CA . ILE A 1 118 ? 21.654 -12.257 0.123 1.00 86.75 118 ILE A CA 1
ATOM 933 C C . ILE A 1 118 ? 20.349 -12.788 -0.485 1.00 86.75 118 ILE A C 1
ATOM 935 O O . ILE A 1 118 ? 19.953 -12.316 -1.549 1.00 86.75 118 ILE A O 1
ATOM 939 N N . ASP A 1 119 ? 19.623 -13.642 0.236 1.00 88.56 119 ASP A N 1
ATOM 940 C CA . ASP A 1 119 ? 18.334 -14.186 -0.209 1.00 88.56 119 ASP A CA 1
ATOM 941 C C . ASP A 1 119 ? 17.308 -13.085 -0.496 1.00 88.56 119 ASP A C 1
ATOM 943 O O . ASP A 1 119 ? 16.666 -13.084 -1.547 1.00 88.56 119 ASP A O 1
ATOM 947 N N . ALA A 1 120 ? 17.204 -12.075 0.378 1.00 87.06 120 ALA A N 1
ATOM 948 C CA . ALA A 1 120 ? 16.310 -10.940 0.152 1.00 87.06 120 ALA A CA 1
ATOM 949 C C . ALA A 1 120 ? 16.677 -10.170 -1.128 1.00 87.06 120 ALA A C 1
ATOM 951 O O . ALA A 1 120 ? 15.791 -9.744 -1.872 1.00 87.06 120 ALA A O 1
ATOM 952 N N . LYS A 1 121 ? 17.977 -10.018 -1.426 1.00 88.88 121 LYS A N 1
ATOM 953 C CA . LYS A 1 121 ? 18.439 -9.411 -2.684 1.00 88.88 121 LYS A CA 1
ATOM 954 C C . LYS A 1 121 ? 18.113 -10.288 -3.893 1.00 88.88 121 LYS A C 1
ATOM 956 O O . LYS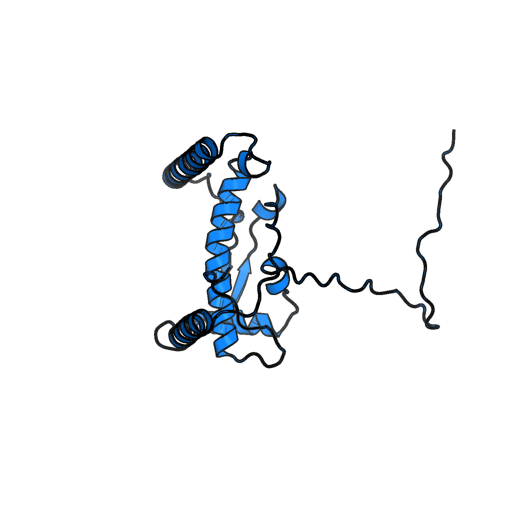 A 1 121 ? 17.745 -9.735 -4.925 1.00 88.88 121 LYS A O 1
ATOM 961 N N . MET A 1 122 ? 18.219 -11.613 -3.781 1.00 91.75 122 MET A N 1
ATOM 962 C CA . MET A 1 122 ? 17.870 -12.538 -4.866 1.00 91.75 122 MET A CA 1
ATOM 963 C C . MET A 1 122 ? 16.377 -12.480 -5.188 1.00 91.75 122 MET A C 1
ATOM 965 O O . MET A 1 122 ? 16.019 -12.290 -6.348 1.00 91.75 122 MET A O 1
ATOM 969 N N . ILE A 1 123 ? 15.508 -12.526 -4.174 1.00 92.38 123 ILE A N 1
ATOM 970 C CA . ILE A 1 123 ? 14.054 -12.388 -4.361 1.00 92.38 123 ILE A CA 1
ATOM 971 C C . ILE A 1 123 ? 13.727 -11.029 -4.995 1.00 92.38 123 ILE A C 1
ATOM 973 O O . ILE A 1 123 ? 12.951 -10.952 -5.948 1.00 92.38 123 ILE A O 1
ATOM 977 N N . ARG A 1 124 ? 14.353 -9.947 -4.511 1.00 92.31 124 ARG A N 1
ATOM 978 C CA . ARG A 1 124 ? 14.200 -8.607 -5.093 1.00 92.31 124 ARG A CA 1
ATOM 979 C C . ARG A 1 124 ? 14.581 -8.576 -6.573 1.00 92.31 124 ARG A C 1
ATOM 981 O O . ARG A 1 124 ? 13.837 -8.026 -7.380 1.00 92.31 124 ARG A O 1
ATOM 988 N N . ASN A 1 125 ? 15.718 -9.175 -6.923 1.00 93.88 125 ASN A N 1
ATOM 989 C CA . ASN A 1 125 ? 16.192 -9.253 -8.301 1.00 93.88 125 ASN A CA 1
ATOM 990 C C . ASN A 1 125 ? 15.240 -10.075 -9.183 1.00 93.88 125 ASN A C 1
ATOM 992 O O . ASN A 1 125 ? 14.970 -9.651 -10.300 1.00 93.88 125 ASN A O 1
ATOM 996 N N . GLY A 1 126 ? 14.677 -11.174 -8.672 1.00 95.06 126 GLY A N 1
ATOM 997 C CA . GLY A 1 126 ? 13.672 -11.961 -9.393 1.00 95.06 126 GLY A CA 1
ATOM 998 C C . GLY A 1 126 ? 12.403 -11.158 -9.695 1.00 95.06 126 GLY A C 1
ATOM 999 O O . GLY A 1 126 ? 11.923 -11.151 -10.826 1.00 95.06 126 GLY A O 1
ATOM 1000 N N . TYR A 1 127 ? 11.893 -10.389 -8.726 1.00 95.06 127 TYR A N 1
ATOM 1001 C CA . TYR A 1 127 ? 10.772 -9.474 -8.980 1.00 95.06 127 TYR A CA 1
ATOM 1002 C C . TYR A 1 127 ? 11.132 -8.355 -9.958 1.00 95.06 127 TYR A C 1
ATOM 1004 O O . TYR A 1 127 ? 10.309 -7.993 -10.797 1.00 95.06 127 TYR A O 1
ATOM 1012 N N . LYS A 1 128 ? 12.348 -7.801 -9.862 1.00 94.81 128 LYS A N 1
ATOM 1013 C CA . LYS A 1 128 ? 12.841 -6.808 -10.823 1.00 94.81 128 LYS A CA 1
ATOM 1014 C C . LYS A 1 128 ? 12.810 -7.388 -12.235 1.00 94.81 128 LYS A C 1
ATOM 1016 O O . LYS A 1 128 ? 12.254 -6.755 -13.125 1.00 94.81 128 LYS A O 1
ATOM 1021 N N . GLU A 1 129 ? 13.361 -8.578 -12.435 1.00 96.69 129 GLU A N 1
ATOM 1022 C CA . GLU A 1 129 ? 13.359 -9.249 -13.734 1.00 96.69 129 GLU A CA 1
ATOM 1023 C C . GLU A 1 129 ? 11.932 -9.505 -14.232 1.00 96.69 129 GLU A C 1
ATOM 1025 O O . GLU A 1 129 ? 11.610 -9.162 -15.367 1.00 96.69 129 GLU A O 1
ATOM 1030 N N . TYR A 1 130 ? 11.040 -9.999 -13.372 1.00 96.69 130 TYR A N 1
ATOM 1031 C CA . TYR A 1 130 ? 9.639 -10.216 -13.728 1.00 96.69 130 TYR A CA 1
ATOM 1032 C C . TYR A 1 130 ? 8.940 -8.926 -14.190 1.00 96.69 130 TYR A C 1
ATOM 1034 O O . TYR A 1 130 ? 8.358 -8.908 -15.272 1.00 96.69 130 TYR A O 1
ATOM 1042 N N . TYR A 1 131 ? 9.024 -7.830 -13.426 1.00 94.38 131 TYR A N 1
ATOM 1043 C CA . TYR A 1 131 ? 8.350 -6.563 -13.764 1.00 94.38 131 TYR A CA 1
ATOM 1044 C C . TYR A 1 131 ? 8.912 -5.859 -15.003 1.00 94.38 131 TYR A C 1
ATOM 1046 O O . TYR A 1 131 ? 8.234 -5.007 -15.577 1.00 94.38 131 TYR A O 1
ATOM 1054 N N . ASN A 1 132 ? 10.138 -6.182 -15.412 1.00 93.62 132 ASN A N 1
ATOM 1055 C CA . ASN A 1 132 ? 10.732 -5.639 -16.633 1.00 93.62 132 ASN A CA 1
ATOM 1056 C C . ASN A 1 132 ? 10.536 -6.550 -17.854 1.00 93.62 132 ASN A C 1
ATOM 1058 O O . ASN A 1 132 ? 10.824 -6.121 -18.965 1.00 93.62 132 ASN A O 1
ATOM 1062 N N . ASN A 1 133 ? 10.011 -7.764 -17.659 1.00 94.06 133 ASN A N 1
ATOM 1063 C CA . ASN A 1 133 ? 9.748 -8.734 -18.718 1.00 94.06 133 ASN A CA 1
ATOM 1064 C C . ASN A 1 133 ? 8.271 -9.164 -18.696 1.00 94.06 133 ASN A C 1
ATOM 1066 O O . ASN A 1 133 ? 7.389 -8.357 -18.974 1.00 94.06 133 ASN A O 1
ATOM 1070 N N . ALA A 1 134 ? 7.982 -10.419 -18.333 1.00 94.62 134 ALA A N 1
ATOM 1071 C CA . ALA A 1 134 ? 6.644 -11.017 -18.399 1.00 94.62 134 ALA A CA 1
ATOM 1072 C C . ALA A 1 134 ? 5.561 -10.259 -17.605 1.00 94.62 134 ALA A C 1
ATOM 1074 O O . ALA A 1 134 ? 4.392 -10.285 -17.974 1.00 94.62 134 ALA A O 1
ATOM 1075 N N . GLY A 1 135 ? 5.941 -9.592 -16.514 1.00 91.94 135 GLY A N 1
ATOM 1076 C CA . GLY A 1 135 ? 5.063 -8.775 -15.676 1.00 91.94 135 GLY A CA 1
ATOM 1077 C C . GLY A 1 135 ? 5.069 -7.284 -16.016 1.00 91.94 135 GLY A C 1
ATOM 1078 O O . GLY A 1 135 ? 4.546 -6.492 -15.224 1.00 91.94 135 GLY A O 1
ATOM 1079 N N . GLY A 1 136 ? 5.701 -6.896 -17.125 1.00 90.94 136 GLY A N 1
ATOM 1080 C CA . GLY A 1 136 ? 5.759 -5.520 -17.600 1.00 90.94 136 GLY A CA 1
ATOM 1081 C C . GLY A 1 136 ? 4.385 -4.987 -17.990 1.00 90.94 136 GLY A C 1
ATOM 1082 O O . GLY A 1 136 ? 3.534 -5.710 -18.501 1.00 90.94 136 GLY A O 1
ATOM 1083 N N . VAL A 1 137 ? 4.160 -3.702 -17.716 1.00 89.69 137 VAL A N 1
ATOM 1084 C CA . VAL A 1 137 ? 2.913 -3.007 -18.058 1.00 89.69 137 VAL A CA 1
ATOM 1085 C C . VAL A 1 137 ? 3.214 -1.666 -18.712 1.00 89.69 137 VAL A C 1
ATOM 1087 O O . VAL A 1 137 ? 4.060 -0.919 -18.225 1.00 89.69 137 VAL A O 1
ATOM 1090 N N . ASP A 1 138 ? 2.476 -1.313 -19.762 1.00 85.94 138 ASP A N 1
ATOM 1091 C CA . ASP A 1 138 ? 2.764 -0.126 -20.586 1.00 85.94 138 ASP A CA 1
ATOM 1092 C C . ASP A 1 138 ? 2.768 1.183 -19.788 1.00 85.94 138 ASP A C 1
ATOM 1094 O O . ASP A 1 138 ? 3.541 2.108 -20.052 1.00 85.94 138 ASP A O 1
ATOM 1098 N N . PHE A 1 139 ? 1.924 1.271 -18.760 1.00 83.62 139 PHE A N 1
ATOM 1099 C CA . PHE A 1 139 ? 1.810 2.486 -17.967 1.00 83.62 139 PHE A CA 1
ATOM 1100 C C . PHE A 1 139 ? 2.994 2.737 -17.036 1.00 83.62 139 PHE A C 1
ATOM 1102 O O . PHE A 1 139 ? 3.208 3.887 -16.655 1.00 83.62 139 PHE A O 1
ATOM 1109 N N . GLN A 1 140 ? 3.784 1.719 -16.673 1.00 84.75 140 GLN A N 1
ATOM 1110 C CA . GLN A 1 140 ? 4.865 1.901 -15.695 1.00 84.75 140 GLN A CA 1
ATOM 1111 C C . GLN A 1 140 ? 5.898 2.924 -16.181 1.00 84.75 140 GLN A C 1
ATOM 1113 O O . GLN A 1 140 ? 6.381 3.735 -15.398 1.00 84.75 140 GLN A O 1
ATOM 1118 N N . HIS A 1 141 ? 6.141 2.973 -17.493 1.00 83.62 141 HIS A N 1
ATOM 1119 C CA . HIS A 1 141 ? 7.049 3.922 -18.136 1.00 83.62 141 HIS A CA 1
ATOM 1120 C C . HIS A 1 141 ? 6.631 5.384 -17.915 1.00 83.62 141 HIS A C 1
ATOM 1122 O O . HIS A 1 141 ? 7.485 6.265 -17.814 1.00 83.62 141 HIS A O 1
ATOM 1128 N N . LYS A 1 142 ? 5.322 5.652 -17.827 1.00 82.19 142 LYS A N 1
ATOM 1129 C CA . LYS A 1 142 ? 4.791 7.005 -17.631 1.00 82.19 142 LYS A CA 1
ATOM 1130 C C . LYS A 1 142 ? 5.085 7.510 -16.228 1.00 82.19 142 LYS A C 1
ATOM 1132 O O . LYS A 1 142 ? 5.634 8.595 -16.088 1.00 82.19 142 LYS A O 1
ATOM 1137 N N . PHE A 1 143 ? 4.833 6.686 -15.212 1.00 79.12 143 PHE A N 1
ATOM 1138 C CA . PHE A 1 143 ? 5.154 7.023 -13.823 1.00 79.12 143 PHE A CA 1
ATOM 1139 C C . PHE A 1 143 ? 6.657 7.257 -13.623 1.00 79.12 143 PHE A C 1
ATOM 1141 O O . PHE A 1 143 ? 7.050 8.108 -12.832 1.00 79.12 143 PHE A O 1
ATOM 1148 N N . LEU A 1 144 ? 7.516 6.574 -14.388 1.00 77.12 144 LEU A N 1
ATOM 1149 C CA . LEU A 1 144 ? 8.963 6.787 -14.322 1.00 77.12 144 LEU A CA 1
ATOM 1150 C C . LEU A 1 144 ? 9.448 8.095 -14.962 1.00 77.12 144 LEU A C 1
ATOM 1152 O O . LEU A 1 144 ? 10.487 8.601 -14.542 1.00 77.12 144 LEU A O 1
ATOM 1156 N N . LYS A 1 145 ? 8.728 8.660 -15.944 1.00 61.97 145 LYS A N 1
ATOM 1157 C CA . LYS A 1 145 ? 9.088 9.956 -16.551 1.00 61.97 145 LYS A CA 1
ATOM 1158 C C . LYS A 1 145 ? 8.912 11.115 -15.571 1.00 61.97 145 LYS A C 1
ATOM 1160 O O . LYS A 1 145 ? 9.789 11.965 -15.495 1.00 61.97 145 LYS A O 1
ATOM 1165 N N . TYR A 1 146 ? 7.838 11.117 -14.785 1.00 51.78 146 TYR A N 1
ATOM 1166 C CA . TYR A 1 146 ? 7.566 12.188 -13.817 1.00 51.78 146 TYR A CA 1
ATOM 1167 C C . TYR A 1 146 ? 8.403 12.075 -12.538 1.00 51.78 146 TYR A C 1
ATOM 1169 O O . TYR A 1 146 ? 8.684 13.080 -11.896 1.00 51.78 146 TYR A O 1
ATOM 1177 N N . LEU A 1 147 ? 8.901 10.874 -12.228 1.00 51.50 147 LEU A N 1
ATOM 1178 C CA . LEU A 1 147 ? 9.906 10.651 -11.182 1.00 51.50 147 LEU A CA 1
ATOM 1179 C C . LEU A 1 147 ? 11.302 11.208 -11.533 1.00 51.50 147 LEU A C 1
ATOM 1181 O O . LEU A 1 147 ? 12.191 11.177 -10.683 1.00 51.50 147 LEU A O 1
ATOM 1185 N N . LEU A 1 148 ? 11.521 11.664 -12.774 1.00 45.12 148 LEU A N 1
ATOM 1186 C CA . LEU A 1 148 ? 12.792 12.220 -13.255 1.00 45.12 148 LEU A CA 1
ATOM 1187 C C . LEU A 1 148 ? 12.804 13.752 -13.347 1.00 45.12 148 LEU A C 1
ATOM 1189 O O . LEU A 1 148 ? 13.888 14.328 -13.342 1.00 45.12 148 LEU A O 1
ATOM 1193 N N . THR A 1 149 ? 11.644 14.403 -13.469 1.00 37.12 149 THR A N 1
ATOM 1194 C CA . THR A 1 149 ? 11.563 15.835 -13.815 1.00 37.12 149 THR A CA 1
ATOM 1195 C C . THR A 1 149 ? 11.317 16.772 -12.646 1.00 37.12 149 THR A C 1
ATOM 1197 O O . THR A 1 149 ? 11.686 17.933 -12.751 1.00 37.12 149 THR A O 1
ATOM 1200 N N . GLU A 1 150 ? 10.779 16.307 -11.523 1.00 31.53 150 GLU A N 1
ATOM 1201 C CA . GLU A 1 150 ? 10.637 17.147 -10.334 1.00 31.53 150 GLU A CA 1
ATOM 1202 C C . GLU A 1 150 ? 10.944 16.344 -9.078 1.00 31.53 150 GLU A C 1
ATOM 1204 O O . GLU A 1 150 ? 10.753 15.128 -9.032 1.00 31.53 150 GLU A O 1
ATOM 1209 N N . ALA A 1 151 ? 11.438 17.050 -8.063 1.00 32.97 151 ALA A N 1
ATOM 1210 C CA . ALA A 1 151 ? 11.744 16.589 -6.717 1.00 32.97 151 ALA A CA 1
ATOM 1211 C C . ALA A 1 151 ? 10.487 16.118 -5.952 1.00 32.97 151 ALA A C 1
ATOM 1213 O O . ALA A 1 151 ? 10.217 16.541 -4.831 1.00 32.97 151 ALA A O 1
ATOM 1214 N N . CYS A 1 152 ? 9.695 15.231 -6.554 1.00 38.03 152 CYS A N 1
ATOM 1215 C CA . CYS A 1 152 ? 8.630 14.500 -5.899 1.00 38.03 152 CYS A CA 1
ATOM 1216 C C . CYS A 1 152 ? 9.272 13.421 -5.040 1.00 38.03 152 CYS A C 1
ATOM 1218 O O . CYS A 1 152 ? 9.558 12.297 -5.463 1.00 38.03 152 CYS A O 1
ATOM 1220 N N . ASP A 1 153 ? 9.519 13.829 -3.809 1.00 43.91 153 ASP A N 1
ATOM 1221 C CA . ASP A 1 153 ? 10.067 13.057 -2.721 1.00 43.91 153 ASP A CA 1
ATOM 1222 C C . ASP A 1 153 ? 9.084 11.976 -2.230 1.00 43.91 153 ASP A C 1
ATOM 1224 O O . ASP A 1 153 ? 8.611 11.963 -1.094 1.00 43.91 153 ASP A O 1
ATOM 1228 N N . TRP A 1 154 ? 8.750 11.034 -3.118 1.00 41.66 154 TRP A N 1
ATOM 1229 C CA . TRP A 1 154 ? 7.999 9.829 -2.763 1.00 41.66 154 TRP A CA 1
ATOM 1230 C C . TRP A 1 154 ? 8.756 9.012 -1.707 1.00 41.66 154 TRP A C 1
ATOM 1232 O O . TRP A 1 154 ? 8.146 8.301 -0.910 1.00 41.66 154 TRP A O 1
ATOM 1242 N N . SER A 1 155 ? 10.090 9.131 -1.702 1.00 40.50 155 SER A N 1
ATOM 1243 C CA . SER A 1 155 ? 10.994 8.396 -0.825 1.00 40.50 155 SER A CA 1
ATOM 1244 C C . SER A 1 155 ? 10.864 8.827 0.628 1.00 40.50 155 SER A C 1
ATOM 1246 O O . SER A 1 155 ? 10.843 7.979 1.498 1.00 40.50 155 SER A O 1
ATOM 1248 N N . SER A 1 156 ? 10.699 10.114 0.893 1.00 42.38 156 SER A N 1
ATOM 1249 C CA . SER A 1 156 ? 10.702 10.697 2.235 1.00 42.38 156 SER A CA 1
ATOM 1250 C C . SER A 1 156 ? 9.378 10.536 2.966 1.00 42.38 156 SER A C 1
ATOM 1252 O O . SER A 1 156 ? 9.364 10.383 4.184 1.00 42.38 156 SER A O 1
ATOM 1254 N N . ARG A 1 157 ? 8.272 10.436 2.216 1.00 42.97 157 ARG A N 1
ATOM 1255 C CA . ARG A 1 157 ? 6.964 10.045 2.765 1.00 42.97 157 ARG A CA 1
ATOM 1256 C C . ARG A 1 157 ? 6.871 8.549 3.082 1.00 42.97 157 ARG A C 1
ATOM 1258 O O . ARG A 1 157 ? 6.222 8.187 4.052 1.00 42.97 157 ARG A O 1
ATOM 1265 N N . LEU A 1 158 ? 7.525 7.685 2.297 1.00 38.84 158 LEU A N 1
ATOM 1266 C CA . LEU A 1 158 ? 7.467 6.219 2.461 1.00 38.84 158 LEU A CA 1
ATOM 1267 C C . LEU A 1 158 ? 8.653 5.627 3.251 1.00 38.84 158 LEU A C 1
ATOM 1269 O O . LEU A 1 158 ? 8.574 4.513 3.764 1.00 38.84 158 LEU A O 1
ATOM 1273 N N . PHE A 1 159 ? 9.758 6.363 3.345 1.00 36.56 159 PHE A N 1
ATOM 1274 C CA . PHE A 1 159 ? 10.992 6.024 4.050 1.00 36.56 159 PHE A CA 1
ATOM 1275 C C . PHE A 1 159 ? 11.639 7.311 4.577 1.00 36.56 159 PHE A C 1
ATOM 1277 O O . PHE A 1 159 ? 12.529 7.864 3.922 1.00 36.56 159 PHE A O 1
ATOM 1284 N N . PRO A 1 160 ? 11.242 7.791 5.766 1.00 33.00 160 PRO A N 1
ATOM 1285 C CA . PRO A 1 160 ? 11.882 8.942 6.378 1.00 33.00 160 PRO A CA 1
ATOM 1286 C C . PRO A 1 160 ? 13.374 8.642 6.551 1.00 33.00 160 PRO A C 1
ATOM 1288 O O . PRO A 1 160 ? 13.788 7.849 7.399 1.00 33.00 160 PRO A O 1
ATOM 1291 N N . SER A 1 161 ? 14.213 9.242 5.711 1.00 31.02 161 SER A N 1
ATOM 1292 C CA . SER A 1 161 ? 15.642 9.286 5.975 1.00 31.02 161 SER A CA 1
ATOM 1293 C C . SER A 1 161 ? 15.802 10.114 7.242 1.00 31.02 161 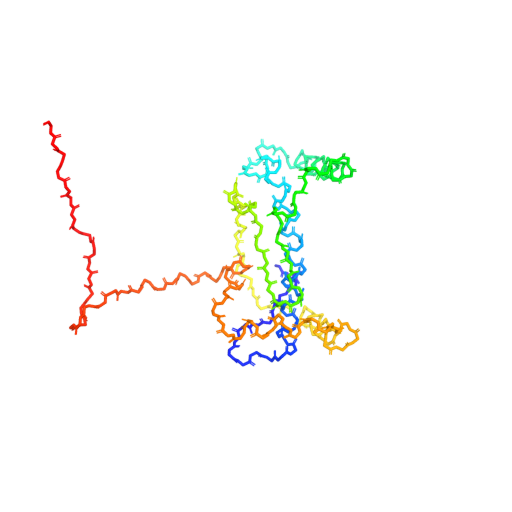SER A C 1
ATOM 1295 O O . SER A 1 161 ? 15.423 11.280 7.272 1.00 31.02 161 SER A O 1
ATOM 1297 N N . THR A 1 162 ? 16.390 9.550 8.297 1.00 33.38 162 THR A N 1
ATOM 1298 C CA . THR A 1 162 ? 16.660 10.258 9.563 1.00 33.38 162 THR A CA 1
ATOM 1299 C C . THR A 1 162 ? 17.687 11.388 9.425 1.00 33.38 162 THR A C 1
ATOM 1301 O O . THR A 1 162 ? 18.265 11.835 10.415 1.00 33.38 162 THR A O 1
ATOM 1304 N N . LYS A 1 163 ? 17.981 11.848 8.210 1.00 30.86 163 LYS A N 1
ATOM 1305 C CA . LYS A 1 163 ? 18.710 13.088 8.020 1.00 30.86 163 LYS A CA 1
ATOM 1306 C C . LYS A 1 163 ? 17.688 14.210 8.086 1.00 30.86 163 LYS A C 1
ATOM 1308 O O . LYS A 1 163 ? 17.032 14.505 7.094 1.00 30.86 163 LYS A O 1
ATOM 1313 N N . LYS A 1 164 ? 17.586 14.831 9.269 1.00 27.38 164 LYS A N 1
ATOM 1314 C CA . LYS A 1 164 ? 17.098 16.211 9.381 1.00 27.38 164 LYS A CA 1
ATOM 1315 C C . LYS A 1 164 ? 17.671 16.996 8.191 1.00 27.38 164 LYS A C 1
ATOM 1317 O O . LYS A 1 164 ? 18.886 16.881 7.975 1.00 27.38 164 LYS A O 1
ATOM 1322 N N . PRO A 1 165 ? 16.868 17.766 7.438 1.00 27.47 165 PRO A N 1
ATOM 1323 C CA . PRO A 1 165 ? 17.454 18.787 6.590 1.00 27.47 165 PRO A CA 1
ATOM 1324 C C . PRO A 1 165 ? 18.354 19.620 7.504 1.00 27.47 165 PRO A C 1
ATOM 1326 O O . PRO A 1 165 ? 17.933 20.046 8.584 1.00 27.47 165 PRO A O 1
ATOM 1329 N N . LEU A 1 166 ? 19.634 19.727 7.143 1.00 30.31 166 LEU A N 1
ATOM 1330 C CA . LEU A 1 166 ? 20.503 20.707 7.775 1.00 30.31 166 LEU A CA 1
ATOM 1331 C C . LEU A 1 166 ? 19.764 22.031 7.622 1.00 30.31 166 LEU A C 1
ATOM 1333 O O . LEU A 1 166 ? 19.381 22.377 6.507 1.00 30.31 166 LEU A O 1
ATOM 1337 N N . HIS A 1 167 ? 19.479 22.677 8.750 1.00 34.66 167 HIS A N 1
ATOM 1338 C CA . HIS A 1 167 ? 18.883 24.001 8.786 1.00 34.66 167 HIS A CA 1
ATOM 1339 C C . HIS A 1 167 ? 19.641 24.844 7.761 1.00 34.66 167 HIS A C 1
ATOM 1341 O O . HIS A 1 167 ? 20.863 24.969 7.860 1.00 34.66 167 HIS A O 1
ATOM 1347 N N . GLU A 1 168 ? 18.951 25.310 6.724 1.00 37.59 168 GLU A N 1
ATOM 1348 C CA . GLU A 1 168 ? 19.540 26.222 5.759 1.00 37.59 168 GLU A CA 1
ATOM 1349 C C . GLU A 1 168 ? 19.790 27.509 6.538 1.00 37.59 168 GLU A C 1
ATOM 1351 O O . GLU A 1 168 ? 18.874 28.270 6.852 1.00 37.59 168 GLU A O 1
ATOM 1356 N N . THR A 1 169 ? 21.019 27.670 7.021 1.00 40.62 169 THR A N 1
ATOM 1357 C CA . THR A 1 169 ? 21.418 28.878 7.722 1.00 40.62 169 THR A CA 1
ATOM 1358 C C . THR A 1 169 ? 21.370 29.990 6.691 1.00 40.62 169 THR A C 1
ATOM 1360 O O . THR A 1 169 ? 22.233 30.052 5.819 1.00 40.62 169 THR A O 1
ATOM 1363 N N . LEU A 1 170 ? 20.335 30.830 6.756 1.00 37.09 170 LEU A N 1
ATOM 1364 C CA . LEU A 1 170 ? 20.247 32.035 5.941 1.00 37.09 170 LEU A CA 1
ATOM 1365 C C . LEU A 1 170 ? 21.486 32.883 6.243 1.00 37.09 170 LEU A C 1
ATOM 1367 O O . LEU A 1 170 ? 21.648 33.418 7.344 1.00 37.09 170 LEU A O 1
ATOM 1371 N N . LEU A 1 171 ? 22.396 32.910 5.273 1.00 44.09 171 LEU A N 1
ATOM 1372 C CA . LEU A 1 171 ? 23.552 33.786 5.254 1.00 44.09 171 LEU A CA 1
ATOM 1373 C C . LEU A 1 171 ? 23.121 35.098 4.610 1.00 44.09 171 LEU A C 1
ATOM 1375 O O . LEU A 1 171 ? 22.454 35.101 3.573 1.00 44.09 171 LEU A O 1
ATOM 1379 N N . ASP A 1 172 ? 23.501 36.211 5.222 1.00 51.06 172 ASP A N 1
ATOM 1380 C CA . ASP A 1 172 ? 23.360 37.513 4.581 1.00 51.06 172 ASP A CA 1
ATOM 1381 C C . ASP A 1 172 ? 24.293 37.620 3.345 1.00 51.06 172 ASP A C 1
ATOM 1383 O O . ASP A 1 172 ? 25.183 36.781 3.156 1.00 51.06 172 ASP A O 1
ATOM 1387 N N . PRO A 1 173 ? 24.152 38.653 2.491 1.00 42.62 173 PRO A N 1
ATOM 1388 C CA . PRO A 1 173 ? 25.012 38.844 1.317 1.00 42.62 173 PRO A CA 1
ATOM 1389 C C . PRO A 1 173 ? 26.511 39.012 1.632 1.00 42.62 173 PRO A C 1
ATOM 1391 O O . PRO A 1 173 ? 27.321 39.093 0.711 1.00 42.62 173 PRO A O 1
ATOM 1394 N N . SER A 1 174 ? 26.887 39.087 2.914 1.00 55.34 174 SER A N 1
ATOM 1395 C CA . SER A 1 174 ? 28.265 39.172 3.401 1.00 55.34 174 SER A CA 1
ATOM 1396 C C . SER A 1 174 ? 28.781 37.859 4.018 1.00 55.34 174 SER A C 1
ATOM 1398 O O . SER A 1 174 ? 29.940 37.789 4.429 1.00 55.34 174 SER A O 1
ATOM 1400 N N . GLY A 1 175 ? 27.960 36.802 4.045 1.00 41.22 175 GLY A N 1
ATOM 1401 C CA . GLY A 1 175 ? 28.340 35.467 4.503 1.00 41.22 175 GLY A CA 1
ATOM 1402 C C . GLY A 1 175 ? 28.276 35.254 6.019 1.00 41.22 175 GLY A C 1
ATOM 1403 O O . GLY A 1 175 ? 28.961 34.361 6.519 1.00 41.22 175 GLY A O 1
ATOM 1404 N N . LYS A 1 176 ? 27.475 36.027 6.768 1.00 45.03 176 LYS A N 1
ATOM 1405 C CA . LYS A 1 176 ? 27.257 35.813 8.215 1.00 45.03 176 LYS A CA 1
ATOM 1406 C C . LYS A 1 176 ? 25.883 35.211 8.519 1.00 45.03 176 LYS A C 1
ATOM 1408 O O . LYS A 1 176 ? 24.894 35.521 7.863 1.00 45.03 176 LYS A O 1
ATOM 1413 N N . THR A 1 177 ? 25.836 34.335 9.525 1.00 41.34 177 THR A N 1
ATOM 1414 C CA . THR A 1 177 ? 24.640 33.591 9.954 1.00 41.34 177 THR A CA 1
ATOM 1415 C C . THR A 1 177 ? 23.673 34.487 10.729 1.00 41.34 177 THR A C 1
ATOM 1417 O O . THR A 1 177 ? 24.081 35.107 11.711 1.00 41.34 177 THR A O 1
ATOM 1420 N N . ILE A 1 178 ? 22.402 34.526 10.324 1.00 46.47 178 ILE A N 1
ATOM 1421 C CA . ILE A 1 178 ? 21.360 35.327 10.982 1.00 46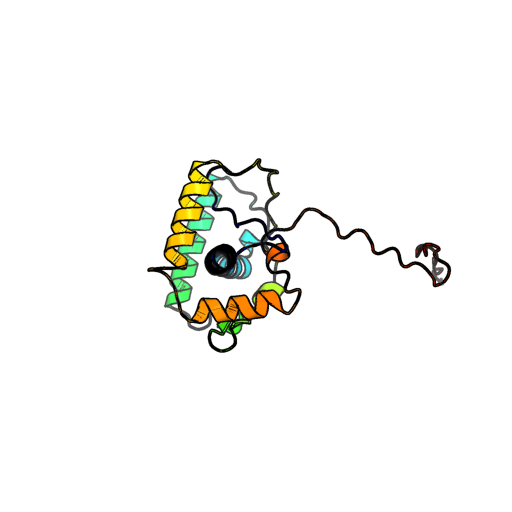.47 178 ILE A CA 1
ATOM 1422 C C . ILE A 1 178 ? 20.756 34.521 12.147 1.00 46.47 178 ILE A C 1
ATOM 1424 O O . ILE A 1 178 ? 20.129 33.487 11.923 1.00 46.47 178 ILE A O 1
ATOM 1428 N N . ASP A 1 179 ? 20.942 34.981 13.387 1.00 42.03 179 ASP A N 1
ATOM 1429 C CA . ASP A 1 179 ? 20.249 34.443 14.568 1.00 42.03 179 ASP A CA 1
ATOM 1430 C C . ASP A 1 179 ? 18.848 35.074 14.666 1.00 42.03 179 ASP A C 1
ATOM 1432 O O . ASP A 1 179 ? 18.716 36.297 14.711 1.00 42.03 179 ASP A O 1
ATOM 1436 N N . GLN A 1 180 ? 17.793 34.255 14.654 1.00 45.84 180 GLN A N 1
ATOM 1437 C CA . GLN A 1 180 ? 16.398 34.716 14.699 1.00 45.84 180 GLN A CA 1
ATOM 1438 C C . GLN A 1 180 ? 15.818 34.814 16.117 1.00 45.84 180 GLN A C 1
ATOM 1440 O O . GLN A 1 180 ? 14.619 35.039 16.263 1.00 45.84 180 GLN A O 1
ATOM 1445 N N . ASN A 1 181 ? 16.621 34.696 17.176 1.00 39.62 181 ASN A N 1
ATOM 1446 C CA . ASN A 1 181 ? 16.100 34.732 18.541 1.00 39.62 181 ASN A CA 1
ATOM 1447 C C . ASN A 1 181 ? 16.385 36.058 19.259 1.00 39.62 181 ASN A C 1
ATOM 1449 O O . ASN A 1 181 ? 17.143 36.118 20.220 1.00 39.62 181 ASN A O 1
ATOM 1453 N N . THR A 1 182 ? 15.737 37.143 18.829 1.00 42.06 182 THR A N 1
ATOM 1454 C CA . THR A 1 182 ? 15.485 38.320 19.682 1.00 42.06 182 THR A CA 1
ATOM 1455 C C . THR A 1 182 ? 14.277 39.088 19.158 1.00 42.06 182 THR A C 1
ATOM 1457 O O . THR A 1 182 ? 14.412 39.926 18.277 1.00 42.06 182 THR A O 1
ATOM 1460 N N . THR A 1 183 ? 13.092 38.833 19.713 1.00 35.94 183 THR A N 1
ATOM 1461 C CA . THR A 1 183 ? 12.077 39.867 19.989 1.00 35.94 183 THR A CA 1
ATOM 1462 C C . THR A 1 183 ? 11.132 39.309 21.059 1.00 35.94 183 THR A C 1
ATOM 1464 O O . THR A 1 183 ? 10.136 38.658 20.756 1.00 35.94 183 THR A O 1
ATOM 1467 N N . MET A 1 184 ? 11.460 39.532 22.335 1.00 36.00 184 MET A N 1
ATOM 1468 C CA . MET A 1 184 ? 10.430 39.585 23.372 1.00 36.00 184 MET A CA 1
ATOM 1469 C C . MET A 1 184 ? 9.629 40.870 23.144 1.00 36.00 184 MET A C 1
ATOM 1471 O O . MET A 1 184 ? 10.201 41.956 23.217 1.00 36.00 184 MET A O 1
ATOM 1475 N N . LEU A 1 185 ? 8.332 40.758 22.863 1.00 39.38 185 LEU A N 1
ATOM 1476 C CA . LEU A 1 185 ? 7.404 41.880 23.015 1.00 39.38 185 LEU A CA 1
ATOM 1477 C C . LEU A 1 185 ? 6.885 41.891 24.466 1.00 39.38 185 LEU A C 1
ATOM 1479 O O . LEU A 1 185 ? 6.542 40.820 24.978 1.00 39.38 185 LEU A O 1
ATOM 1483 N N . PRO A 1 186 ? 6.848 43.051 25.148 1.00 41.50 186 PRO A N 1
ATOM 1484 C CA . PRO A 1 186 ? 6.313 43.155 26.502 1.00 41.50 186 PRO A CA 1
ATOM 1485 C C . PRO A 1 186 ? 4.787 42.975 26.505 1.00 41.50 186 PRO A C 1
ATOM 1487 O O . PRO A 1 186 ? 4.104 43.321 25.543 1.00 41.50 186 PRO A O 1
ATOM 1490 N N . ARG A 1 187 ? 4.266 42.399 27.594 1.00 38.28 187 ARG A N 1
ATOM 1491 C CA . ARG A 1 187 ? 2.835 42.395 27.916 1.00 38.28 187 ARG A CA 1
ATOM 1492 C C . ARG A 1 187 ? 2.476 43.774 28.459 1.00 38.28 187 ARG A C 1
ATOM 1494 O O . ARG A 1 187 ? 3.089 44.192 29.437 1.00 38.28 187 ARG A O 1
ATOM 1501 N N . ASP A 1 188 ? 1.512 44.428 27.831 1.00 44.56 188 ASP A N 1
ATOM 1502 C CA . ASP A 1 188 ? 0.852 45.600 28.396 1.00 44.56 188 ASP A CA 1
ATOM 1503 C C . ASP A 1 188 ? -0.219 45.131 29.397 1.00 44.56 188 ASP A C 1
ATOM 1505 O O . ASP A 1 188 ? -1.005 44.226 29.087 1.00 44.56 188 ASP A O 1
ATOM 1509 N N . ASP A 1 189 ? -0.183 45.723 30.593 1.00 49.34 189 ASP A N 1
ATOM 1510 C CA . ASP A 1 189 ? -1.220 45.672 31.635 1.00 49.34 189 ASP A CA 1
ATOM 1511 C C . ASP A 1 189 ? -2.347 46.682 31.343 1.00 49.34 189 ASP A C 1
ATOM 1513 O O . ASP A 1 189 ? -2.042 47.789 30.835 1.00 49.34 189 ASP A O 1
#

Radius of gyration: 22.06 Å; chains: 1; bounding box: 52×60×52 Å

Foldseek 3Di:
DLPDQDQDDDDPPDDPLSLLLNVVVLVVVQVVVQVVLLLCLVPVCQLDPNPDDPVVVVVVVVVSVVVLVVCVVVPPPSDDPLQGWDADLPQLDIRHHPSCPRGDRDDDDDDPDDDHDPVSVVVSVVSSVCCVPVVDDPSSVNNVVVVPPDPPPSVCVVPPDPDDPPPPQDADPVGDGDDPPDDDDDDDD

Organism: Acanthoscelides obtectus (NCBI:txid200917)

pLDDT: mean 72.77, std 20.92, range [27.38, 96.69]